Protein AF-A0A323V747-F1 (afdb_monomer_lite)

Organism: NCBI:txid429133

Sequence (240 aa):
RLPDAERDAVLGAAWLTVSASDGGDWAPSLIEANGAGVPALARRVSGMTDAVRHGRTGWLVDGTSAELGAAVSRALTVLADPVVAATMAGRARSWAARFTWTGTAAGLLTAVGLEDARLERRRHGFAERRAGNDLVVVLSVPESAIRGEWQTSRRAGDVWVSDGTVVRGLLAGADEGDVQGILDRLDVDRTDPAVSVLVARHADLLGQWSDPEDAIDLAEAVGRPVEVRSDDQGGDRHAA

pLDDT: mean 83.96, std 15.27, range [33.78, 98.06]

Foldseek 3Di:
DDDPVVVLVVLLPDQEAEDADPDDAQDVVLLSSLLSLHAYEYEPYPNVVLSHDDLQLHHYHPDDPVVSVVRVVLSVVLSVPVVSSNRNSVSSNVLSVLDDPVVVVVLVVQVVVLVVVQVVCVVVVHDDLAQPDFWKKKKKDFPVQFPDDLVVLDDRPWDWDDPNGIIIITHGRDDPVSVVVSCVSRVGDPPPPRIDIDTDDPCVVSVVPDDPDDRHDSVNSVPDDPPPPPPPDDDDDDDD

InterPro domains:
  IPR001296 Glycosyl transferase, family 1 [PF00534] (4-72)

Radius of gyration: 24.46 Å; chains: 1; bounding box: 56×63×73 Å

Secondary structure (DSSP, 8-state):
---HHHHHHHHHT-S-EEE--SS-S--HHHHHHHHTT--EEEES-TTHHHH--BTTTEEEE-S-HHHHHHHHHHHHHHHTSHHHHHHHHHHHHHHHTT--HHHHHHHHHHHHHHHHHHHHHHHTTPPP-S-S---EEEEEEEGGG--S-TTTTPPTT-EEEE-SSEEEEEEET--HHHHHHHHHHHT--TT-TT-EEEEPPHHHHTT-SS-------HHHHHT-----------------

Structure (mmCIF, N/CA/C/O backbone):
data_AF-A0A323V747-F1
#
_entry.id   AF-A0A323V747-F1
#
loop_
_atom_site.group_PDB
_atom_site.id
_atom_site.type_symbol
_atom_site.label_atom_id
_atom_site.label_alt_id
_atom_site.label_comp_id
_atom_site.label_asym_id
_atom_site.label_entity_id
_atom_site.label_seq_id
_atom_site.pdbx_PDB_ins_code
_atom_site.Cartn_x
_atom_site.Cartn_y
_atom_site.Cartn_z
_atom_site.occupancy
_atom_site.B_iso_or_equiv
_atom_site.auth_seq_id
_atom_site.auth_comp_id
_atom_site.auth_asym_id
_atom_site.auth_atom_id
_atom_site.pdbx_PDB_model_num
ATOM 1 N N . ARG A 1 1 ? 4.536 20.934 -22.319 1.00 79.94 1 ARG A N 1
ATOM 2 C CA . ARG A 1 1 ? 4.113 19.847 -21.402 1.00 79.94 1 ARG A CA 1
ATOM 3 C C . ARG A 1 1 ? 3.417 18.814 -22.275 1.00 79.94 1 ARG A C 1
ATOM 5 O O . ARG A 1 1 ? 2.634 19.248 -23.110 1.00 79.94 1 ARG A O 1
ATOM 12 N N . LEU A 1 2 ? 3.768 17.531 -22.173 1.00 90.31 2 LEU A N 1
ATOM 13 C CA . LEU A 1 2 ? 3.100 16.487 -22.959 1.00 90.31 2 LEU A CA 1
ATOM 14 C C . LEU A 1 2 ? 1.639 16.327 -22.495 1.00 90.31 2 LEU A C 1
ATOM 16 O O . LEU A 1 2 ? 1.372 16.587 -21.316 1.00 90.31 2 LEU A O 1
ATOM 20 N N . PRO A 1 3 ? 0.711 15.919 -23.377 1.00 96.38 3 PRO A N 1
ATOM 21 C CA . PRO A 1 3 ? -0.595 15.402 -22.979 1.00 96.38 3 PRO A CA 1
ATOM 22 C C . PRO A 1 3 ? -0.456 14.179 -22.064 1.00 96.38 3 PRO A C 1
ATOM 24 O O . PRO A 1 3 ? 0.512 13.428 -22.180 1.00 96.38 3 PRO A O 1
ATOM 27 N N . ASP A 1 4 ? -1.443 13.948 -21.196 1.00 92.31 4 ASP A N 1
ATOM 28 C CA . ASP A 1 4 ? -1.388 12.878 -20.190 1.00 92.31 4 ASP A CA 1
ATOM 29 C C . ASP A 1 4 ? -1.158 11.494 -20.809 1.00 92.31 4 ASP A C 1
ATOM 31 O O . ASP A 1 4 ? -0.239 10.793 -20.405 1.00 92.31 4 ASP A O 1
ATOM 35 N N . ALA A 1 5 ? -1.898 11.144 -21.864 1.00 94.25 5 ALA A N 1
ATOM 36 C CA . ALA A 1 5 ? -1.741 9.853 -22.538 1.00 94.25 5 ALA A CA 1
ATOM 37 C C . ALA A 1 5 ? -0.336 9.648 -23.135 1.00 94.25 5 ALA A C 1
AT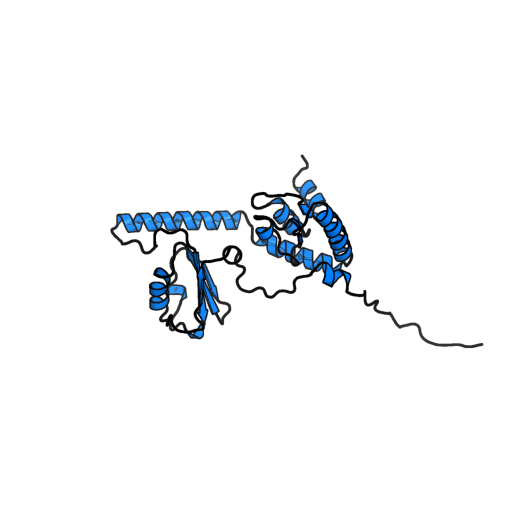OM 39 O O . ALA A 1 5 ? 0.192 8.539 -23.120 1.00 94.25 5 ALA A O 1
ATOM 40 N N . GLU A 1 6 ? 0.284 10.712 -23.651 1.00 95.00 6 GLU A N 1
ATOM 41 C CA . GLU A 1 6 ? 1.631 10.643 -24.221 1.00 95.00 6 GLU A CA 1
ATOM 42 C C . GLU A 1 6 ? 2.692 10.547 -23.120 1.00 95.00 6 GLU A C 1
ATOM 44 O O . GLU A 1 6 ? 3.615 9.741 -23.222 1.00 95.00 6 GLU A O 1
ATOM 49 N N . ARG A 1 7 ? 2.530 11.306 -22.027 1.00 93.31 7 ARG A N 1
ATOM 50 C CA . ARG A 1 7 ? 3.364 11.168 -20.826 1.00 93.31 7 ARG A CA 1
ATOM 51 C C . ARG A 1 7 ? 3.306 9.738 -20.290 1.00 93.31 7 ARG A C 1
ATOM 53 O O . ARG A 1 7 ? 4.355 9.168 -20.010 1.00 93.31 7 ARG A O 1
ATOM 60 N N . ASP A 1 8 ? 2.110 9.176 -20.154 1.00 93.00 8 ASP A N 1
ATOM 61 C CA . ASP A 1 8 ? 1.908 7.851 -19.567 1.00 93.00 8 ASP A CA 1
ATOM 62 C C . ASP A 1 8 ? 2.476 6.750 -20.474 1.00 93.00 8 ASP A C 1
ATOM 64 O O . ASP A 1 8 ? 3.092 5.807 -19.982 1.00 93.00 8 ASP A O 1
ATOM 68 N N . ALA A 1 9 ? 2.362 6.904 -21.799 1.00 94.12 9 ALA A N 1
ATOM 69 C CA . ALA A 1 9 ? 2.997 6.007 -22.762 1.00 94.12 9 ALA A CA 1
ATOM 70 C C . ALA A 1 9 ? 4.532 6.061 -22.686 1.00 94.12 9 ALA A C 1
ATOM 72 O O . ALA A 1 9 ? 5.184 5.018 -22.685 1.00 94.12 9 ALA A O 1
ATOM 73 N N . VAL A 1 10 ? 5.116 7.262 -22.585 1.00 93.81 10 VAL A N 1
ATOM 74 C CA . VAL A 1 10 ? 6.568 7.432 -22.413 1.00 93.81 10 VAL A CA 1
ATOM 75 C C . VAL A 1 10 ? 7.030 6.829 -21.089 1.00 93.81 10 VAL A C 1
ATOM 77 O O . VAL A 1 10 ? 8.033 6.118 -21.062 1.00 93.81 10 VAL A O 1
ATOM 80 N N . LEU A 1 11 ? 6.292 7.075 -20.003 1.00 93.75 11 LEU A N 1
ATOM 81 C CA . LEU A 1 11 ? 6.601 6.518 -18.692 1.00 93.75 11 LEU A CA 1
ATOM 82 C C . LEU A 1 11 ? 6.534 4.988 -18.721 1.00 93.75 11 LEU A C 1
ATOM 84 O O . LEU A 1 11 ? 7.484 4.350 -18.294 1.00 93.75 11 LEU A O 1
ATOM 88 N N . GLY A 1 12 ? 5.472 4.405 -19.283 1.00 95.00 12 GLY A N 1
ATOM 89 C CA . GLY A 1 12 ? 5.289 2.952 -19.379 1.00 95.00 12 GLY A CA 1
ATOM 90 C C . GLY A 1 12 ? 6.261 2.237 -20.322 1.00 95.00 12 GLY A C 1
ATOM 91 O O . GLY A 1 12 ? 6.407 1.022 -20.230 1.00 95.00 12 GLY A O 1
ATOM 92 N N . ALA A 1 13 ? 6.945 2.966 -21.208 1.00 95.62 13 ALA A N 1
ATOM 93 C CA . ALA A 1 13 ? 7.991 2.415 -22.069 1.00 95.62 13 ALA A CA 1
ATOM 94 C C . ALA A 1 13 ? 9.371 2.344 -21.386 1.00 95.62 13 ALA A C 1
ATOM 96 O O . ALA A 1 13 ? 10.294 1.739 -21.935 1.00 95.62 13 ALA A O 1
ATOM 97 N N . ALA A 1 14 ? 9.540 2.964 -20.214 1.00 96.75 14 ALA A N 1
ATOM 98 C CA . ALA A 1 14 ? 10.800 2.933 -19.485 1.00 96.75 14 ALA A CA 1
ATOM 99 C C . ALA A 1 14 ? 11.040 1.567 -18.821 1.00 96.75 14 ALA A C 1
ATOM 101 O O . ALA A 1 14 ? 10.120 0.922 -18.327 1.00 96.75 14 ALA A O 1
ATOM 102 N N . TRP A 1 15 ? 12.303 1.146 -18.745 1.00 96.69 15 TRP A N 1
ATOM 103 C CA . TRP A 1 15 ? 12.682 -0.061 -17.997 1.00 96.69 15 TRP A CA 1
ATOM 104 C C . TRP A 1 15 ? 12.780 0.190 -16.492 1.00 96.69 15 TRP A C 1
ATOM 106 O O . TRP A 1 15 ? 12.493 -0.694 -15.693 1.00 96.69 15 TRP A O 1
ATOM 116 N N . LEU A 1 16 ? 13.200 1.394 -16.103 1.00 97.50 16 LEU A N 1
ATOM 117 C CA . LEU A 1 16 ? 13.495 1.761 -14.724 1.00 97.50 16 LEU A CA 1
ATOM 118 C C . LEU A 1 16 ? 13.283 3.265 -14.542 1.00 97.50 16 LEU A C 1
ATOM 120 O O . LEU A 1 16 ? 13.794 4.060 -15.331 1.00 97.50 16 LEU A O 1
ATOM 124 N N . THR A 1 17 ? 12.593 3.660 -13.475 1.00 96.56 1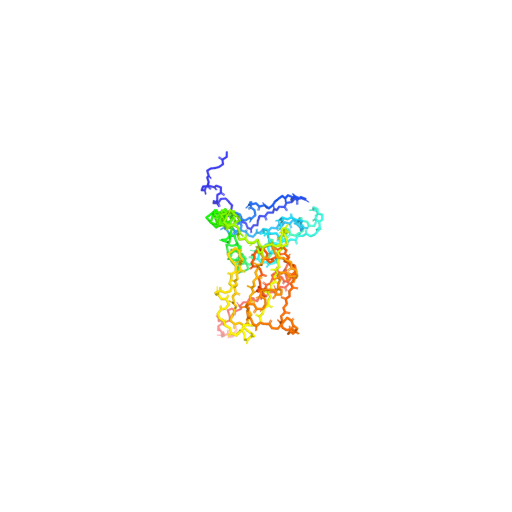7 THR A N 1
ATOM 125 C CA . THR A 1 17 ? 12.543 5.062 -13.034 1.00 96.56 17 THR A CA 1
ATOM 126 C C . THR A 1 17 ? 13.558 5.278 -11.925 1.00 96.56 17 THR A C 1
ATOM 128 O O . THR A 1 17 ? 13.602 4.504 -10.974 1.00 96.56 17 THR A O 1
ATOM 131 N N . VAL A 1 18 ? 14.371 6.331 -12.015 1.00 94.56 18 VAL A N 1
ATOM 132 C CA . VAL A 1 18 ? 15.421 6.610 -11.027 1.00 94.56 18 VAL A CA 1
ATOM 133 C C . VAL A 1 18 ? 15.162 7.947 -10.343 1.00 94.56 18 VAL A C 1
ATOM 135 O O . VAL A 1 18 ? 15.050 8.972 -11.010 1.00 94.56 18 VAL A O 1
ATOM 138 N N . SER A 1 19 ? 15.118 7.948 -9.012 1.00 91.44 19 SER A N 1
ATOM 139 C CA . SER A 1 19 ? 15.140 9.166 -8.203 1.00 91.44 19 SER A CA 1
ATOM 140 C C . SER A 1 19 ? 16.498 9.3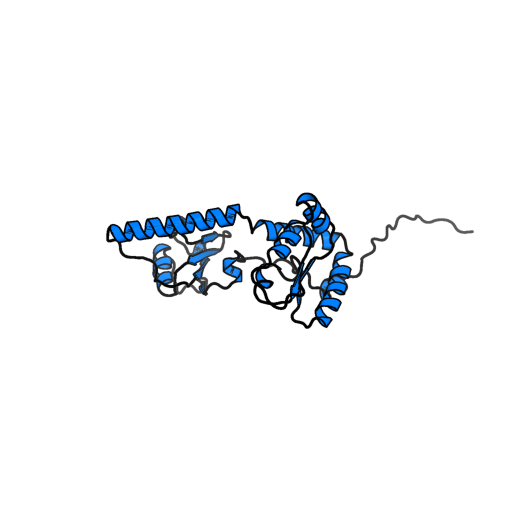18 -7.531 1.00 91.44 19 SER A C 1
ATOM 142 O O . SER A 1 19 ? 16.869 8.547 -6.645 1.00 91.44 19 SER A O 1
ATOM 144 N N . ALA A 1 20 ? 17.227 10.354 -7.941 1.00 88.69 20 ALA A N 1
ATOM 145 C CA . ALA A 1 20 ? 18.470 10.778 -7.306 1.00 88.69 20 ALA A CA 1
ATOM 146 C C . ALA A 1 20 ? 18.232 11.779 -6.163 1.00 88.69 20 ALA A C 1
ATOM 148 O O . ALA A 1 20 ? 19.167 12.456 -5.756 1.00 88.69 20 ALA A O 1
ATOM 149 N N . SER A 1 21 ? 16.986 11.935 -5.696 1.00 85.44 21 SER A N 1
ATOM 150 C CA . SER A 1 21 ? 16.670 12.939 -4.683 1.00 85.44 21 SER A CA 1
ATOM 151 C C . SER A 1 21 ? 17.284 12.584 -3.334 1.00 85.44 21 SER A C 1
ATOM 153 O O . SER A 1 21 ? 17.189 11.448 -2.859 1.00 85.44 21 SER A O 1
ATOM 155 N N . ASP A 1 22 ? 17.863 13.595 -2.693 1.00 78.88 22 ASP A N 1
ATOM 156 C CA . ASP A 1 22 ? 18.548 13.451 -1.413 1.00 78.88 22 ASP A CA 1
ATOM 157 C C . ASP A 1 22 ? 17.625 13.566 -0.196 1.00 78.88 22 ASP A C 1
ATOM 159 O O . ASP A 1 22 ? 18.007 13.236 0.925 1.00 78.88 22 ASP A O 1
ATOM 163 N N . GLY A 1 23 ? 16.395 13.990 -0.453 1.00 67.88 23 GLY A N 1
ATOM 164 C CA . GLY A 1 23 ? 15.281 14.111 0.467 1.00 67.88 23 GLY A CA 1
ATOM 165 C C . GLY A 1 23 ? 14.037 14.503 -0.325 1.00 67.88 23 GLY A C 1
ATOM 166 O O . GLY A 1 23 ? 14.124 14.853 -1.505 1.00 67.88 23 GLY A O 1
ATOM 167 N N . GLY A 1 24 ? 12.874 14.417 0.298 1.00 62.59 24 GLY A N 1
ATOM 168 C CA . GLY A 1 24 ? 11.623 14.819 -0.324 1.00 62.59 24 GLY A CA 1
ATOM 169 C C . GLY A 1 24 ? 10.445 14.117 0.317 1.00 62.59 24 GLY A C 1
ATOM 170 O O . GLY A 1 24 ? 10.566 12.992 0.802 1.00 62.59 24 GLY A O 1
ATOM 171 N N . ASP A 1 25 ? 9.313 14.804 0.304 1.00 68.25 25 ASP A N 1
ATOM 172 C CA . ASP A 1 25 ? 8.041 14.209 0.679 1.00 68.25 25 ASP A CA 1
ATOM 173 C C . ASP A 1 25 ? 7.689 13.057 -0.279 1.00 68.25 25 ASP A C 1
ATOM 175 O O . ASP A 1 25 ? 8.255 12.933 -1.370 1.00 68.25 25 ASP A O 1
ATOM 179 N N . TRP A 1 26 ? 6.767 12.202 0.172 1.00 75.19 26 TRP A N 1
ATOM 180 C CA . TRP A 1 26 ? 6.165 11.067 -0.537 1.00 75.19 26 TRP A CA 1
ATOM 181 C C . TRP A 1 26 ? 6.168 11.260 -2.062 1.00 75.19 26 TRP A C 1
ATOM 183 O O . TRP A 1 26 ? 5.376 12.043 -2.569 1.00 75.19 26 TRP A O 1
ATOM 193 N N . ALA A 1 27 ? 7.091 10.608 -2.784 1.00 84.75 27 ALA A N 1
ATOM 194 C CA . ALA A 1 27 ? 7.339 10.869 -4.205 1.00 84.75 27 ALA A CA 1
ATOM 195 C C . ALA A 1 27 ? 6.240 10.258 -5.093 1.00 84.75 27 ALA A C 1
ATOM 197 O O . ALA A 1 27 ? 6.324 9.069 -5.427 1.00 84.75 27 ALA A O 1
ATOM 198 N N . PRO A 1 28 ? 5.236 11.040 -5.541 1.00 89.25 28 PRO A N 1
ATOM 199 C CA . PRO A 1 28 ? 4.099 10.478 -6.261 1.00 89.25 28 PRO A CA 1
ATOM 200 C C . PRO A 1 28 ? 4.518 9.961 -7.638 1.00 89.25 28 PRO A C 1
ATOM 202 O O . PRO A 1 28 ? 3.983 8.963 -8.102 1.00 89.25 28 PRO A O 1
ATOM 205 N N . SER A 1 29 ? 5.552 10.552 -8.244 1.00 90.88 29 SER A N 1
ATOM 206 C CA . SER A 1 29 ? 6.108 10.108 -9.524 1.00 90.88 29 SER A CA 1
ATOM 207 C C . SER A 1 29 ? 6.646 8.673 -9.486 1.00 90.88 29 SER A C 1
ATOM 209 O O . SER A 1 29 ? 6.585 7.973 -10.492 1.00 90.88 29 SER A O 1
ATOM 211 N N . LEU A 1 30 ? 7.138 8.197 -8.334 1.00 93.38 30 LEU A N 1
ATOM 212 C CA . LEU A 1 30 ? 7.563 6.801 -8.178 1.00 93.38 30 LEU A CA 1
ATOM 213 C C . LEU A 1 30 ? 6.363 5.851 -8.088 1.00 93.38 30 LEU A C 1
ATOM 215 O O . LEU A 1 30 ? 6.425 4.729 -8.588 1.00 93.38 30 LEU A O 1
ATOM 219 N N . ILE A 1 31 ? 5.260 6.299 -7.482 1.00 93.88 31 ILE A N 1
ATOM 220 C CA . ILE A 1 31 ? 3.997 5.553 -7.465 1.00 93.88 31 ILE A CA 1
ATOM 221 C C . ILE A 1 31 ? 3.359 5.530 -8.860 1.00 93.88 31 ILE A C 1
ATOM 223 O O . ILE A 1 31 ? 2.887 4.480 -9.284 1.00 93.88 31 ILE A O 1
ATOM 227 N N . GLU A 1 32 ? 3.400 6.638 -9.601 1.00 95.00 32 GLU A N 1
ATOM 228 C CA . GLU A 1 32 ? 2.945 6.718 -10.996 1.00 95.00 32 GLU A CA 1
ATOM 229 C C . GLU A 1 32 ? 3.747 5.772 -11.901 1.00 95.00 32 GLU A C 1
ATOM 231 O O . GLU A 1 32 ? 3.157 4.992 -12.649 1.00 95.00 32 GLU A O 1
ATOM 236 N N . ALA A 1 33 ? 5.081 5.766 -11.775 1.00 95.94 33 ALA A N 1
ATOM 237 C CA . ALA A 1 33 ? 5.951 4.827 -12.484 1.00 95.94 33 ALA A CA 1
ATOM 238 C C . ALA A 1 33 ? 5.586 3.371 -12.163 1.00 95.94 33 ALA A C 1
ATOM 240 O O . ALA A 1 33 ? 5.364 2.569 -13.072 1.00 95.94 33 ALA A O 1
ATOM 241 N N . ASN A 1 34 ? 5.420 3.051 -10.876 1.00 96.38 34 ASN A N 1
ATOM 242 C CA . ASN A 1 34 ? 4.978 1.728 -10.449 1.00 96.38 34 ASN A CA 1
ATOM 243 C C . ASN A 1 34 ? 3.599 1.362 -11.035 1.00 96.38 34 ASN A C 1
ATOM 245 O O . ASN A 1 34 ? 3.392 0.222 -11.452 1.00 96.38 34 ASN A O 1
ATOM 249 N N . GLY A 1 35 ? 2.673 2.323 -11.118 1.00 96.31 35 GLY A N 1
ATOM 250 C CA . GLY A 1 35 ? 1.355 2.164 -11.740 1.00 96.31 35 GLY A CA 1
ATOM 251 C C . GLY A 1 35 ? 1.427 1.866 -13.240 1.00 96.31 35 GLY A C 1
ATOM 252 O O . GLY A 1 35 ? 0.640 1.064 -13.743 1.00 96.31 35 GLY A O 1
ATOM 253 N N . ALA A 1 36 ? 2.426 2.415 -13.933 1.00 96.94 36 ALA A N 1
ATOM 254 C CA . ALA A 1 36 ? 2.755 2.066 -15.315 1.00 96.94 36 ALA A CA 1
ATOM 255 C C . ALA A 1 36 ? 3.497 0.716 -15.444 1.00 96.94 36 ALA A C 1
ATOM 257 O O . ALA A 1 36 ? 3.764 0.254 -16.550 1.00 96.94 36 ALA A O 1
ATOM 258 N N . GLY A 1 37 ? 3.801 0.043 -14.327 1.00 97.25 37 GLY A N 1
ATOM 259 C CA . GLY A 1 37 ? 4.567 -1.203 -14.296 1.00 97.25 37 GLY A CA 1
ATOM 260 C C . GLY A 1 37 ? 6.075 -1.011 -14.401 1.00 97.25 37 GLY A C 1
ATOM 261 O O . GLY A 1 37 ? 6.774 -1.983 -14.668 1.00 97.25 37 GLY A O 1
ATOM 262 N N . VAL A 1 38 ? 6.573 0.205 -14.185 1.00 98.06 38 VAL A N 1
ATOM 263 C CA . VAL A 1 38 ? 8.000 0.524 -14.222 1.00 98.06 38 VAL A CA 1
ATOM 264 C C . VAL A 1 38 ? 8.559 0.517 -12.801 1.00 98.06 38 VAL A C 1
ATOM 266 O O . VAL A 1 38 ? 8.171 1.372 -12.001 1.00 98.06 38 VAL A O 1
ATOM 269 N N . PRO A 1 39 ? 9.476 -0.409 -12.464 1.00 97.25 39 PRO A N 1
ATOM 270 C CA . PRO A 1 39 ? 10.123 -0.426 -11.159 1.00 97.25 39 PRO A CA 1
ATOM 271 C C . PRO A 1 39 ? 10.896 0.869 -10.882 1.00 97.25 39 PRO A C 1
ATOM 273 O O . PRO A 1 39 ? 11.379 1.542 -11.799 1.00 97.25 39 PRO A O 1
ATOM 276 N N . ALA A 1 40 ? 11.055 1.200 -9.601 1.00 95.81 40 ALA A N 1
ATOM 277 C CA . ALA A 1 40 ? 11.734 2.418 -9.161 1.00 95.81 40 ALA A CA 1
ATOM 278 C C . ALA A 1 40 ? 13.083 2.134 -8.479 1.00 95.81 40 ALA A C 1
ATOM 280 O O . ALA A 1 40 ? 13.192 1.246 -7.644 1.00 95.81 40 ALA A O 1
ATOM 281 N N . LEU A 1 41 ? 14.111 2.927 -8.757 1.00 94.94 41 LEU A N 1
ATOM 282 C CA . LEU A 1 41 ? 15.364 2.937 -8.010 1.00 94.94 41 LEU A CA 1
ATOM 283 C C . LEU A 1 41 ? 15.536 4.301 -7.349 1.00 94.94 41 LEU A C 1
ATOM 285 O O . LEU A 1 41 ? 15.562 5.325 -8.024 1.00 94.94 41 LEU A O 1
ATOM 289 N N . ALA A 1 42 ? 15.637 4.330 -6.026 1.00 92.62 42 ALA A N 1
ATOM 290 C CA . ALA A 1 42 ? 15.735 5.574 -5.271 1.00 92.62 42 ALA A CA 1
ATOM 291 C C . ALA A 1 42 ? 16.768 5.468 -4.150 1.00 92.62 42 ALA A C 1
ATOM 293 O O . ALA A 1 42 ? 17.152 4.373 -3.735 1.00 92.62 42 ALA A O 1
ATOM 294 N N . ARG A 1 43 ? 17.210 6.609 -3.622 1.00 89.94 43 ARG A N 1
ATOM 295 C CA . ARG A 1 43 ? 17.989 6.604 -2.380 1.00 89.94 43 ARG A CA 1
ATOM 296 C C . ARG A 1 43 ? 17.123 6.171 -1.198 1.00 89.94 43 ARG A C 1
ATOM 298 O O . ARG A 1 43 ? 15.925 6.458 -1.160 1.00 89.94 43 ARG A O 1
ATOM 305 N N . ARG A 1 44 ? 17.727 5.508 -0.211 1.00 89.38 44 ARG A N 1
ATOM 306 C CA . ARG A 1 44 ? 17.063 5.086 1.027 1.00 89.38 44 ARG A CA 1
ATOM 307 C C . ARG A 1 44 ? 16.938 6.264 1.994 1.00 89.38 44 ARG A C 1
ATOM 309 O O . ARG A 1 44 ? 17.634 6.356 2.998 1.00 89.38 44 ARG A O 1
ATOM 316 N N . VAL A 1 45 ? 16.031 7.175 1.670 1.00 85.81 45 VAL A N 1
ATOM 317 C CA . VAL A 1 45 ? 15.675 8.327 2.505 1.00 85.81 45 VAL A CA 1
ATOM 318 C C . VAL A 1 45 ? 14.181 8.305 2.823 1.00 85.81 45 VAL A C 1
ATOM 320 O O . VAL A 1 45 ? 13.409 7.608 2.156 1.00 85.81 45 VAL A O 1
ATOM 323 N N . SER A 1 46 ? 13.782 9.053 3.857 1.00 78.62 46 SER A N 1
ATOM 324 C CA . SER A 1 46 ? 12.375 9.197 4.261 1.00 78.62 46 SER A CA 1
ATOM 325 C C . SER A 1 46 ? 11.484 9.561 3.063 1.00 78.62 46 SER A C 1
ATOM 327 O O . SER A 1 46 ? 11.929 10.268 2.159 1.00 78.62 46 SER A O 1
ATOM 329 N N . GLY A 1 47 ? 10.257 9.034 3.018 1.00 79.69 47 GLY A N 1
ATOM 330 C CA . GLY A 1 47 ? 9.320 9.193 1.899 1.00 79.69 47 GLY A CA 1
ATOM 331 C C . GLY A 1 47 ? 9.577 8.243 0.718 1.00 79.69 47 GLY A C 1
ATOM 332 O O . GLY A 1 47 ?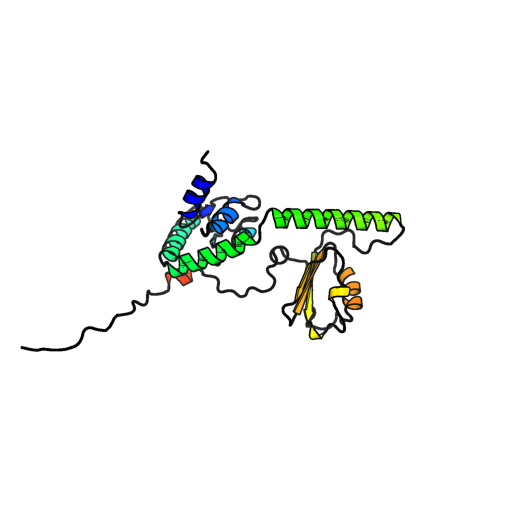 8.630 7.701 0.147 1.00 79.69 47 GLY A O 1
ATOM 333 N N . MET A 1 48 ? 10.840 7.949 0.377 1.00 86.94 48 MET A N 1
ATOM 334 C CA . MET A 1 48 ? 11.166 6.963 -0.674 1.00 86.94 48 MET A CA 1
ATOM 335 C C . MET A 1 48 ? 10.949 5.528 -0.193 1.00 86.94 48 MET A C 1
ATOM 337 O O . MET A 1 48 ? 10.511 4.678 -0.966 1.00 86.94 48 MET A O 1
ATOM 341 N N . THR A 1 49 ? 11.199 5.267 1.093 1.00 85.94 49 THR A N 1
ATOM 342 C CA . THR A 1 49 ? 10.898 3.989 1.771 1.00 85.94 49 THR A CA 1
ATOM 343 C C . THR A 1 49 ? 9.411 3.637 1.774 1.00 85.94 49 THR A C 1
ATOM 345 O O . THR A 1 49 ? 9.026 2.481 1.989 1.00 85.94 49 THR A O 1
ATOM 348 N N . ASP A 1 50 ? 8.577 4.641 1.530 1.00 84.69 50 ASP A N 1
ATOM 349 C CA . ASP A 1 50 ? 7.128 4.538 1.578 1.00 84.69 50 ASP A CA 1
ATOM 350 C C . ASP A 1 50 ? 6.608 4.272 0.164 1.00 84.69 50 ASP A C 1
ATOM 352 O O . ASP A 1 50 ? 5.704 3.458 -0.023 1.00 84.69 50 ASP A O 1
ATOM 356 N N . ALA A 1 51 ? 7.247 4.879 -0.842 1.00 88.56 51 ALA A N 1
ATOM 357 C CA . ALA A 1 51 ? 6.930 4.691 -2.251 1.00 88.56 51 ALA A CA 1
ATOM 358 C C . ALA A 1 51 ? 7.528 3.407 -2.857 1.00 88.56 51 ALA A C 1
ATOM 360 O O . ALA A 1 51 ? 6.876 2.768 -3.685 1.00 88.56 51 ALA A O 1
ATOM 361 N N . VAL A 1 52 ? 8.738 3.007 -2.449 1.00 91.25 52 VAL A N 1
ATOM 362 C CA . VAL A 1 52 ? 9.483 1.880 -3.035 1.00 91.25 52 VAL A CA 1
ATOM 363 C C . VAL A 1 52 ? 9.683 0.763 -2.016 1.00 91.25 52 VAL A C 1
ATOM 365 O O . VAL A 1 52 ? 10.268 0.951 -0.950 1.00 91.25 52 VAL A O 1
ATOM 368 N N . ARG A 1 53 ? 9.257 -0.446 -2.382 1.00 90.25 53 ARG A N 1
ATOM 369 C CA . ARG A 1 53 ? 9.527 -1.675 -1.634 1.00 90.25 53 ARG A CA 1
ATOM 370 C C . ARG A 1 53 ? 10.790 -2.318 -2.192 1.00 90.25 53 ARG A C 1
ATOM 372 O O . ARG A 1 53 ? 10.759 -2.881 -3.287 1.00 90.25 53 ARG A O 1
ATOM 379 N N . HIS A 1 54 ? 11.887 -2.213 -1.441 1.00 92.38 54 HIS A N 1
ATOM 380 C CA . HIS A 1 54 ? 13.187 -2.767 -1.824 1.00 92.38 54 HIS A CA 1
ATOM 381 C C . HIS A 1 54 ? 13.072 -4.248 -2.223 1.00 92.38 54 HIS A C 1
ATOM 383 O O . HIS A 1 54 ? 12.481 -5.043 -1.496 1.00 92.38 54 HIS A O 1
ATOM 389 N N . GLY A 1 55 ? 13.592 -4.589 -3.400 1.00 92.06 55 GLY A N 1
ATOM 390 C CA . GLY A 1 55 ? 13.539 -5.914 -4.014 1.00 92.06 55 GLY A CA 1
ATOM 391 C C . GLY A 1 55 ? 12.158 -6.371 -4.498 1.00 92.06 55 GLY A C 1
ATOM 392 O O . GLY A 1 55 ? 12.042 -7.440 -5.090 1.00 92.06 55 GLY A O 1
ATOM 393 N N . ARG A 1 56 ? 11.086 -5.597 -4.286 1.00 92.06 56 ARG A N 1
ATOM 394 C CA . ARG A 1 56 ? 9.718 -5.989 -4.682 1.00 92.06 56 ARG A CA 1
ATOM 395 C C . ARG A 1 56 ? 9.167 -5.115 -5.796 1.00 92.06 56 ARG A C 1
ATOM 397 O O . ARG A 1 56 ? 8.765 -5.632 -6.831 1.00 92.06 56 ARG A O 1
ATOM 404 N N . THR A 1 57 ? 9.175 -3.802 -5.596 1.00 94.31 57 THR A N 1
ATOM 405 C CA . THR A 1 57 ? 8.697 -2.817 -6.584 1.00 94.31 57 THR A CA 1
ATOM 406 C C . THR A 1 57 ? 9.850 -2.013 -7.177 1.00 94.31 57 THR A C 1
ATOM 408 O O . THR A 1 57 ? 9.636 -1.079 -7.940 1.00 94.31 57 THR A O 1
ATOM 411 N N . GLY A 1 58 ? 11.079 -2.314 -6.763 1.00 95.19 58 GLY A N 1
ATOM 412 C CA . GLY A 1 58 ? 12.242 -1.513 -7.084 1.00 95.19 58 GLY A CA 1
ATOM 413 C C . GLY A 1 58 ? 13.361 -1.682 -6.067 1.00 95.19 58 GLY A C 1
ATOM 414 O O . GLY A 1 58 ? 13.335 -2.605 -5.257 1.00 95.19 58 GLY A O 1
ATOM 415 N N . TRP A 1 59 ? 14.326 -0.769 -6.071 1.00 94.75 59 TRP A N 1
ATOM 416 C CA . TRP A 1 59 ? 15.486 -0.812 -5.187 1.00 94.75 59 TRP A CA 1
ATOM 417 C C . TRP A 1 59 ? 15.696 0.507 -4.456 1.00 94.75 59 TRP A C 1
ATOM 419 O O . TRP A 1 59 ? 15.395 1.595 -4.939 1.00 94.75 59 TRP A O 1
ATOM 429 N N . LEU A 1 60 ? 16.248 0.370 -3.259 1.00 92.19 60 LEU A N 1
ATOM 430 C CA . LEU A 1 60 ? 16.620 1.459 -2.368 1.00 92.19 60 LEU A CA 1
ATOM 431 C C . LEU A 1 60 ? 18.114 1.346 -2.110 1.00 92.19 60 LEU A C 1
ATOM 433 O O . LEU A 1 60 ? 18.575 0.253 -1.776 1.00 92.19 60 LEU A O 1
ATOM 437 N N . VAL A 1 61 ? 18.846 2.443 -2.277 1.00 91.19 61 VAL A N 1
ATOM 438 C CA . VAL A 1 61 ? 20.302 2.483 -2.097 1.00 91.19 61 VAL A CA 1
ATOM 439 C C . VAL A 1 61 ? 20.691 3.464 -1.002 1.00 91.19 61 VAL A C 1
ATOM 441 O O . VAL A 1 61 ? 20.223 4.597 -0.980 1.00 91.19 61 VAL A O 1
ATOM 444 N N . ASP A 1 62 ? 21.562 3.032 -0.099 1.00 86.25 62 ASP A N 1
ATOM 445 C CA . ASP A 1 62 ? 22.032 3.832 1.040 1.00 86.25 62 ASP A CA 1
ATOM 446 C C . ASP A 1 62 ? 23.163 4.814 0.671 1.00 86.25 62 ASP A C 1
ATOM 448 O O . ASP A 1 62 ? 23.580 5.632 1.486 1.00 86.25 62 ASP A O 1
ATOM 452 N N . GLY A 1 63 ? 23.669 4.717 -0.560 1.00 72.44 63 GLY A N 1
ATOM 453 C CA . GLY A 1 63 ? 24.927 5.320 -0.983 1.00 72.44 63 GLY A CA 1
ATOM 454 C C . GLY A 1 63 ? 24.865 6.718 -1.613 1.00 72.44 63 GLY A C 1
ATOM 455 O O . GLY A 1 63 ? 23.812 7.298 -1.881 1.00 72.44 63 GLY A O 1
ATOM 456 N N . THR A 1 64 ? 26.060 7.227 -1.896 1.00 73.44 64 THR A N 1
ATOM 457 C CA . THR A 1 64 ? 26.399 8.422 -2.678 1.00 73.44 64 THR A CA 1
ATOM 458 C C . THR A 1 64 ? 25.911 8.347 -4.132 1.00 73.44 64 THR A C 1
ATOM 460 O O . THR A 1 64 ? 25.538 7.290 -4.645 1.00 73.44 64 THR A O 1
ATOM 463 N N . SER A 1 65 ? 25.988 9.461 -4.867 1.00 70.69 65 SER A N 1
ATOM 464 C CA . SER A 1 65 ? 25.623 9.509 -6.294 1.00 70.69 65 SER A CA 1
ATOM 465 C C . SER A 1 65 ? 26.402 8.514 -7.171 1.00 70.69 65 SER A C 1
ATOM 467 O O . SER A 1 65 ? 25.872 8.039 -8.174 1.00 70.69 65 SER A O 1
ATOM 469 N N . ALA A 1 66 ? 27.640 8.158 -6.803 1.00 74.62 66 ALA A N 1
ATOM 470 C CA . ALA A 1 66 ? 28.424 7.150 -7.522 1.00 74.62 66 ALA A CA 1
ATOM 471 C C . ALA A 1 66 ? 27.843 5.734 -7.341 1.00 74.62 66 ALA A C 1
ATOM 473 O O . ALA A 1 66 ? 27.769 4.953 -8.292 1.00 74.62 66 ALA A O 1
ATOM 474 N N . GLU A 1 67 ? 27.363 5.419 -6.138 1.00 82.56 67 GLU A N 1
ATOM 475 C CA . GLU A 1 67 ? 26.715 4.140 -5.835 1.00 82.56 67 GLU A CA 1
ATOM 476 C C . GLU A 1 67 ? 25.346 4.023 -6.515 1.00 82.56 67 GLU A C 1
ATOM 478 O O . GLU A 1 67 ? 24.976 2.928 -6.946 1.00 82.56 67 GLU A O 1
ATOM 483 N N . LEU A 1 68 ? 24.644 5.149 -6.707 1.00 87.06 68 LEU A N 1
ATOM 484 C CA . LEU A 1 68 ? 23.408 5.210 -7.491 1.00 87.06 68 LEU A CA 1
ATOM 485 C C . LEU A 1 68 ? 23.638 4.764 -8.944 1.00 87.06 68 LEU A C 1
ATOM 487 O O . LEU A 1 68 ? 22.908 3.909 -9.438 1.00 87.06 68 LEU A O 1
ATOM 491 N N . GLY A 1 69 ? 24.675 5.275 -9.618 1.00 90.38 69 GLY A N 1
ATOM 492 C CA . GLY A 1 69 ? 24.985 4.897 -11.005 1.00 90.38 69 GLY A CA 1
ATOM 493 C C . GLY A 1 69 ? 25.319 3.407 -11.167 1.00 90.38 69 GLY A C 1
ATOM 494 O O . GLY A 1 69 ? 24.824 2.738 -12.080 1.00 90.38 69 GLY A O 1
ATOM 495 N N . ALA A 1 70 ? 26.099 2.852 -10.234 1.00 91.06 70 ALA A N 1
ATOM 496 C CA . ALA A 1 70 ? 26.386 1.419 -10.207 1.00 91.06 70 ALA A CA 1
ATOM 497 C C . ALA A 1 70 ? 25.118 0.584 -9.949 1.00 91.06 70 ALA A C 1
ATOM 499 O O . ALA A 1 70 ? 24.940 -0.480 -10.544 1.00 91.06 70 ALA A O 1
ATOM 500 N N . ALA A 1 71 ? 24.218 1.069 -9.091 1.00 93.12 71 ALA A N 1
ATOM 501 C CA . ALA A 1 71 ? 22.953 0.404 -8.813 1.00 93.12 71 ALA A CA 1
ATOM 502 C C . ALA A 1 71 ? 21.994 0.432 -10.010 1.00 93.12 71 ALA A C 1
ATOM 504 O O . ALA A 1 71 ? 21.364 -0.586 -10.276 1.00 93.12 71 ALA A O 1
ATOM 505 N N . VAL A 1 72 ? 21.941 1.531 -10.771 1.00 95.25 72 VAL A N 1
ATOM 506 C CA . VAL A 1 72 ? 21.190 1.599 -12.037 1.00 95.25 72 VAL A CA 1
ATOM 507 C C . VAL A 1 72 ? 21.682 0.532 -13.008 1.00 95.25 72 VAL A C 1
ATOM 509 O O . VAL A 1 72 ? 20.874 -0.206 -13.560 1.00 95.25 72 VAL A O 1
ATOM 512 N N . SER A 1 73 ? 23.001 0.395 -13.165 1.00 94.44 73 SER A N 1
ATOM 513 C CA . SER A 1 73 ? 23.576 -0.622 -14.053 1.00 94.44 73 SER A CA 1
ATOM 514 C C . SER A 1 73 ? 23.176 -2.037 -13.625 1.00 94.44 73 SER A C 1
ATOM 516 O O . SER A 1 73 ? 22.710 -2.815 -14.450 1.00 94.44 73 SER A O 1
ATOM 518 N N . ARG A 1 74 ? 23.275 -2.359 -12.325 1.00 94.69 74 ARG A N 1
ATOM 519 C CA . ARG A 1 74 ? 22.838 -3.664 -11.798 1.00 94.69 74 ARG A CA 1
ATOM 520 C C . ARG A 1 74 ? 21.341 -3.896 -11.993 1.00 94.69 74 ARG A C 1
ATOM 522 O O . ARG A 1 74 ? 20.958 -4.972 -12.430 1.00 94.69 74 ARG A O 1
ATOM 529 N N . ALA A 1 75 ? 20.512 -2.898 -11.701 1.00 96.06 75 ALA A N 1
ATOM 530 C CA . ALA A 1 75 ? 19.065 -2.984 -11.868 1.00 96.06 75 ALA A CA 1
ATOM 531 C C . ALA A 1 75 ? 18.679 -3.254 -13.328 1.00 96.06 75 ALA A C 1
ATOM 533 O O . ALA A 1 75 ? 17.865 -4.132 -13.588 1.00 96.06 75 ALA A O 1
ATOM 534 N N . LEU A 1 76 ? 19.302 -2.562 -14.286 1.00 96.56 76 LEU A N 1
ATOM 535 C CA . LEU A 1 76 ? 19.067 -2.803 -15.711 1.00 96.56 76 LEU A CA 1
ATOM 536 C C . LEU A 1 76 ? 19.524 -4.200 -16.149 1.00 96.56 76 LEU A C 1
ATOM 538 O O . LEU A 1 76 ? 18.820 -4.837 -16.925 1.00 96.56 76 LEU A O 1
ATOM 542 N N . THR A 1 77 ? 20.645 -4.709 -15.626 1.00 95.88 77 THR A N 1
ATOM 543 C CA . THR A 1 77 ? 21.070 -6.099 -15.870 1.00 95.88 77 THR A CA 1
ATOM 544 C C . THR A 1 77 ? 20.037 -7.101 -15.357 1.00 95.88 77 THR A C 1
ATOM 546 O O . THR A 1 77 ? 19.712 -8.051 -16.058 1.00 95.88 77 THR A O 1
ATOM 549 N N . VAL A 1 78 ? 19.488 -6.880 -14.161 1.00 94.38 78 VAL A N 1
ATOM 550 C CA . VAL A 1 78 ? 18.437 -7.736 -13.585 1.00 94.38 78 VAL A CA 1
ATOM 551 C C . VAL A 1 78 ? 17.157 -7.688 -14.422 1.00 94.38 78 VAL A C 1
ATOM 553 O O . VAL A 1 78 ? 16.551 -8.719 -14.698 1.00 94.38 78 VAL A O 1
ATOM 556 N N . LEU A 1 79 ? 16.764 -6.496 -14.871 1.00 95.81 79 LEU A N 1
ATOM 557 C CA . LEU A 1 79 ? 15.572 -6.286 -15.696 1.00 95.81 79 LEU A CA 1
ATOM 558 C C . LEU A 1 79 ? 15.745 -6.741 -17.154 1.00 95.81 79 LEU A C 1
ATOM 560 O O . LEU A 1 79 ? 14.773 -6.724 -17.906 1.00 95.81 79 LEU A O 1
ATOM 564 N N . ALA A 1 80 ? 16.948 -7.157 -17.562 1.00 96.00 80 ALA A N 1
ATOM 565 C CA . ALA A 1 80 ? 17.167 -7.766 -18.870 1.00 96.00 80 ALA A CA 1
ATOM 566 C C . ALA A 1 80 ? 16.533 -9.165 -18.973 1.00 96.00 80 ALA A C 1
ATOM 568 O O . ALA A 1 80 ? 16.227 -9.605 -20.082 1.00 96.00 80 ALA A O 1
ATOM 569 N N . ASP A 1 81 ? 16.305 -9.851 -17.844 1.00 95.00 81 ASP A N 1
ATOM 570 C CA . ASP A 1 81 ? 15.480 -11.058 -17.807 1.00 95.00 81 ASP A CA 1
ATOM 571 C C . ASP A 1 81 ? 13.988 -10.663 -17.881 1.00 95.00 81 ASP A C 1
ATOM 573 O O . ASP A 1 81 ? 13.459 -10.046 -16.946 1.00 95.00 81 ASP A O 1
ATOM 577 N N . PRO A 1 82 ? 13.270 -11.026 -18.963 1.00 94.31 82 PRO A N 1
ATOM 578 C CA . PRO A 1 82 ? 11.873 -10.644 -19.144 1.00 94.31 82 PRO A CA 1
ATOM 579 C C . PRO A 1 82 ? 10.936 -11.237 -18.080 1.00 94.31 82 PRO A C 1
ATOM 581 O O . PRO A 1 82 ? 9.903 -10.633 -17.784 1.00 94.31 82 PRO A O 1
ATOM 584 N N . VAL A 1 83 ? 11.276 -12.384 -17.478 1.00 94.06 83 VAL A N 1
ATOM 585 C CA . VAL A 1 83 ? 10.485 -12.996 -16.397 1.00 94.06 83 VAL A CA 1
ATOM 586 C C . VAL A 1 83 ? 10.609 -12.163 -15.126 1.00 94.06 83 VAL A C 1
ATOM 588 O O . VAL A 1 83 ? 9.602 -11.873 -14.468 1.00 94.06 83 VAL A O 1
ATOM 591 N N . VAL A 1 84 ? 11.826 -11.719 -14.803 1.00 93.31 84 VAL A N 1
ATOM 592 C CA . VAL A 1 84 ? 12.076 -10.839 -13.655 1.00 93.31 84 VAL A CA 1
ATOM 593 C C . VAL A 1 84 ? 11.408 -9.483 -13.867 1.00 93.31 84 VAL A C 1
ATOM 595 O O . VAL A 1 84 ? 10.680 -9.019 -12.985 1.00 93.31 84 VAL A O 1
ATOM 598 N N . ALA A 1 85 ? 11.570 -8.883 -15.049 1.00 95.19 85 ALA A N 1
ATOM 599 C CA . ALA A 1 85 ? 10.941 -7.611 -15.389 1.00 95.19 85 ALA A CA 1
ATOM 600 C C . ALA A 1 85 ? 9.409 -7.679 -15.280 1.00 95.19 85 ALA A C 1
ATOM 602 O O . ALA A 1 85 ? 8.799 -6.824 -14.637 1.00 95.19 85 ALA A O 1
ATOM 603 N N . ALA A 1 86 ? 8.779 -8.726 -15.826 1.00 95.38 86 ALA A N 1
ATOM 604 C CA . ALA A 1 86 ? 7.332 -8.918 -15.732 1.00 95.38 86 ALA A CA 1
ATOM 605 C C . ALA A 1 86 ? 6.856 -9.104 -14.281 1.00 95.38 86 ALA A C 1
ATOM 607 O O . ALA A 1 86 ? 5.830 -8.539 -13.887 1.00 95.38 86 ALA A O 1
ATOM 608 N N . THR A 1 87 ? 7.618 -9.849 -13.474 1.00 94.75 87 THR A N 1
ATOM 609 C CA . THR A 1 87 ? 7.324 -10.074 -12.051 1.00 94.75 87 THR A CA 1
ATOM 610 C C . THR A 1 87 ? 7.376 -8.766 -11.265 1.00 94.75 87 THR A C 1
ATOM 612 O O . THR A 1 87 ? 6.426 -8.429 -10.552 1.00 94.75 87 THR A O 1
ATOM 615 N N . MET A 1 88 ? 8.448 -7.985 -11.428 1.00 95.38 88 MET A N 1
ATOM 616 C CA . MET A 1 88 ? 8.577 -6.685 -10.767 1.00 95.38 88 MET A CA 1
ATOM 617 C C . MET A 1 88 ? 7.520 -5.692 -11.245 1.00 95.38 88 MET A C 1
ATOM 619 O O . MET A 1 88 ? 6.948 -4.987 -10.419 1.00 95.38 88 MET A O 1
ATOM 623 N N . ALA A 1 89 ? 7.190 -5.679 -12.539 1.00 96.88 89 ALA A N 1
ATOM 624 C CA . ALA A 1 89 ? 6.129 -4.836 -13.082 1.00 96.88 89 ALA A CA 1
ATOM 625 C C . ALA A 1 89 ? 4.757 -5.170 -12.470 1.00 96.88 89 ALA A C 1
ATOM 627 O O . ALA A 1 89 ? 3.981 -4.272 -12.142 1.00 96.88 89 ALA A O 1
ATOM 628 N N . GLY A 1 90 ? 4.453 -6.459 -12.279 1.00 96.56 90 GLY A N 1
ATOM 629 C CA . GLY A 1 90 ? 3.242 -6.908 -11.588 1.00 96.56 90 GLY A CA 1
ATOM 630 C C . GLY A 1 90 ? 3.191 -6.429 -10.138 1.00 96.56 90 GLY A C 1
ATOM 631 O O . GLY A 1 90 ? 2.207 -5.814 -9.729 1.00 96.56 90 GLY A O 1
ATOM 632 N N . ARG A 1 91 ? 4.277 -6.639 -9.385 1.00 95.44 91 ARG A N 1
ATOM 633 C CA . ARG A 1 91 ? 4.411 -6.177 -7.992 1.00 95.44 91 ARG A CA 1
ATOM 634 C C . ARG A 1 91 ? 4.296 -4.656 -7.875 1.00 95.44 91 ARG A C 1
ATOM 636 O O . ARG A 1 91 ? 3.595 -4.166 -6.994 1.00 95.44 91 ARG A O 1
ATOM 643 N N . ALA A 1 92 ? 4.937 -3.918 -8.780 1.00 95.81 92 ALA A N 1
ATOM 644 C CA . ALA A 1 92 ? 4.878 -2.464 -8.851 1.00 95.81 92 ALA A CA 1
ATOM 645 C C . ALA A 1 92 ? 3.438 -1.969 -9.057 1.00 95.81 92 ALA A C 1
ATOM 647 O O . ALA A 1 92 ? 2.960 -1.151 -8.269 1.00 95.81 92 ALA A O 1
ATOM 648 N N . ARG A 1 93 ? 2.703 -2.536 -10.024 1.00 97.00 93 ARG A N 1
ATOM 649 C CA . ARG A 1 93 ? 1.290 -2.189 -10.255 1.00 97.00 93 ARG A CA 1
ATOM 650 C C . ARG A 1 93 ? 0.413 -2.497 -9.048 1.00 97.00 93 ARG A C 1
ATOM 652 O O . ARG A 1 93 ? -0.370 -1.643 -8.640 1.00 97.00 93 ARG A O 1
ATOM 659 N N . SER A 1 94 ? 0.566 -3.680 -8.452 1.00 94.69 94 SER A N 1
ATOM 660 C CA . SER A 1 94 ? -0.187 -4.072 -7.254 1.00 94.69 94 SER A CA 1
ATOM 661 C C . SER A 1 94 ? 0.071 -3.129 -6.080 1.00 94.69 94 SER A C 1
ATOM 663 O O . SER A 1 94 ? -0.854 -2.779 -5.350 1.00 94.69 94 SER A O 1
ATOM 665 N N . TRP A 1 95 ? 1.316 -2.680 -5.914 1.00 93.31 95 TRP A N 1
ATOM 666 C CA . TRP A 1 95 ? 1.673 -1.709 -4.889 1.00 93.31 95 TRP A CA 1
ATOM 667 C C . TRP A 1 95 ? 1.058 -0.333 -5.161 1.00 93.31 95 TRP A C 1
ATOM 669 O O . TRP A 1 95 ? 0.402 0.225 -4.283 1.00 93.31 95 TRP A O 1
ATOM 679 N N . ALA A 1 96 ? 1.201 0.186 -6.382 1.00 94.94 96 ALA A N 1
ATOM 680 C CA . ALA A 1 96 ? 0.640 1.477 -6.775 1.00 94.94 96 ALA A CA 1
ATOM 681 C C . ALA A 1 96 ? -0.893 1.517 -6.664 1.00 94.94 96 ALA A C 1
ATOM 683 O O . ALA A 1 96 ? -1.450 2.523 -6.231 1.00 94.94 96 ALA A O 1
ATOM 684 N N . ALA A 1 97 ? -1.576 0.406 -6.961 1.00 94.56 97 ALA A N 1
ATOM 685 C CA . ALA A 1 97 ? -3.034 0.294 -6.878 1.00 94.56 97 ALA A CA 1
ATOM 686 C C . ALA A 1 97 ? -3.603 0.518 -5.463 1.00 94.56 97 ALA A C 1
ATOM 688 O O . ALA A 1 97 ? -4.797 0.779 -5.318 1.00 94.56 97 ALA A O 1
ATOM 689 N N . ARG A 1 98 ? -2.770 0.458 -4.414 1.00 91.25 98 ARG A N 1
ATOM 690 C CA . ARG A 1 98 ? -3.176 0.779 -3.034 1.00 91.25 98 ARG A CA 1
ATOM 691 C C . ARG A 1 98 ? -3.328 2.286 -2.795 1.00 91.25 98 ARG A C 1
ATOM 693 O O . ARG A 1 98 ? -3.981 2.679 -1.833 1.00 91.25 98 ARG A O 1
ATOM 700 N N . PHE A 1 99 ? -2.764 3.127 -3.663 1.00 91.44 99 PHE A N 1
ATOM 701 C CA . PHE A 1 99 ? -2.746 4.583 -3.523 1.00 91.44 99 PHE A CA 1
ATOM 702 C C . PHE A 1 99 ? -3.685 5.227 -4.539 1.00 91.44 99 PHE A C 1
ATOM 704 O O . PHE A 1 99 ? -3.277 5.645 -5.620 1.00 91.44 99 PHE A O 1
ATOM 711 N N . THR A 1 100 ? -4.969 5.307 -4.196 1.00 92.19 100 THR A N 1
ATOM 712 C CA . THR A 1 100 ? -5.986 5.892 -5.079 1.00 92.19 100 THR A CA 1
ATOM 713 C C . THR A 1 100 ? -6.557 7.173 -4.495 1.00 92.19 100 THR A C 1
ATOM 715 O O . THR A 1 100 ? -6.790 7.277 -3.292 1.00 92.19 100 THR A O 1
ATOM 718 N N . TRP A 1 101 ? -6.871 8.135 -5.364 1.00 93.69 101 TRP A N 1
ATOM 719 C CA . TRP A 1 101 ? -7.579 9.351 -4.960 1.00 93.69 101 TRP A CA 1
ATOM 720 C C . TRP A 1 101 ? -8.939 9.048 -4.327 1.00 93.69 101 TRP A C 1
ATOM 722 O O . TRP A 1 101 ? -9.317 9.687 -3.348 1.00 93.69 101 TRP A O 1
ATOM 732 N N . THR A 1 102 ? -9.648 8.035 -4.833 1.00 95.50 102 THR A N 1
ATOM 733 C CA . THR A 1 102 ? -10.913 7.565 -4.253 1.00 95.50 102 THR A CA 1
ATOM 734 C C . THR A 1 102 ? -10.723 7.027 -2.836 1.00 95.50 102 THR A C 1
ATOM 736 O O . THR A 1 102 ? -11.488 7.394 -1.948 1.00 95.50 102 THR A O 1
ATOM 739 N N . GLY A 1 103 ? -9.692 6.206 -2.603 1.00 90.00 103 GLY A N 1
ATOM 740 C CA . GLY A 1 103 ? -9.358 5.691 -1.274 1.00 90.00 103 GLY A CA 1
ATOM 741 C C . GLY A 1 103 ? -9.012 6.812 -0.294 1.00 90.00 103 GLY A C 1
ATOM 742 O O . GLY A 1 103 ? -9.562 6.856 0.805 1.00 90.00 103 GLY A O 1
ATOM 743 N N . THR A 1 104 ? -8.189 7.775 -0.721 1.00 91.38 104 THR A N 1
AT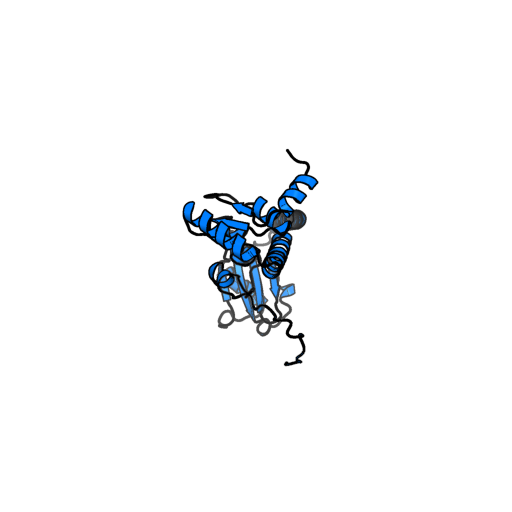OM 744 C CA . THR A 1 104 ? -7.857 8.966 0.076 1.00 91.38 104 THR A CA 1
ATOM 745 C C . THR A 1 104 ? -9.102 9.782 0.427 1.00 91.38 104 THR A C 1
ATOM 747 O O . THR A 1 104 ? -9.295 10.144 1.587 1.00 91.38 104 THR A O 1
ATOM 750 N N . ALA A 1 105 ? -9.984 10.042 -0.544 1.00 95.38 105 ALA A N 1
ATOM 751 C CA . ALA A 1 105 ? -11.219 10.792 -0.316 1.00 95.38 105 ALA A CA 1
ATOM 752 C C . ALA A 1 105 ? -12.169 10.067 0.653 1.00 95.38 105 ALA A C 1
ATOM 754 O O . ALA A 1 105 ? -12.731 10.697 1.549 1.00 95.38 105 ALA A O 1
ATOM 755 N N . ALA A 1 106 ? -12.313 8.746 0.517 1.00 90.94 106 ALA A N 1
ATOM 756 C CA . ALA A 1 106 ? -13.117 7.932 1.426 1.00 90.94 106 ALA A CA 1
ATOM 757 C C . ALA A 1 106 ? -12.550 7.933 2.858 1.00 90.94 106 ALA A C 1
ATOM 759 O O . ALA A 1 106 ? -13.308 8.069 3.822 1.00 90.94 106 ALA A O 1
ATOM 760 N N . GLY A 1 107 ? -11.224 7.835 3.001 1.00 88.25 107 GLY A N 1
ATOM 761 C CA . GLY A 1 107 ? -10.541 7.934 4.293 1.00 88.25 107 GLY A CA 1
ATOM 762 C C . GLY A 1 107 ? -10.754 9.294 4.960 1.00 88.25 107 GLY A C 1
ATOM 763 O O . GLY A 1 107 ? -11.112 9.355 6.135 1.00 88.25 107 GLY A O 1
ATOM 764 N N . LEU A 1 108 ? -10.630 10.384 4.197 1.00 92.94 108 LEU A N 1
ATOM 765 C CA . LEU A 1 108 ? -10.865 11.740 4.697 1.00 92.94 108 LEU A CA 1
ATOM 766 C C . LEU A 1 108 ? -12.325 11.959 5.117 1.00 92.94 108 LEU A C 1
ATOM 768 O O . LEU A 1 108 ? -12.575 12.487 6.198 1.00 92.94 108 LEU A O 1
ATOM 772 N N . LEU A 1 109 ? -13.290 11.509 4.309 1.00 94.00 109 LEU A N 1
ATOM 773 C CA . LEU A 1 109 ? -14.709 11.583 4.664 1.00 94.00 109 LEU A CA 1
ATOM 774 C C . LEU A 1 109 ? -15.008 10.791 5.944 1.00 94.00 109 LEU A C 1
ATOM 776 O O . LEU A 1 109 ? -15.737 11.271 6.811 1.00 94.00 109 LEU A O 1
ATOM 780 N N . THR A 1 110 ? -14.405 9.608 6.084 1.00 89.75 110 THR A N 1
ATOM 781 C CA . THR A 1 110 ? -14.513 8.792 7.299 1.00 89.75 110 THR A CA 1
ATOM 782 C C . THR A 1 110 ? -13.967 9.546 8.507 1.00 89.75 110 THR A C 1
ATOM 784 O O . THR A 1 110 ? -14.653 9.642 9.520 1.00 89.75 110 THR A O 1
ATOM 787 N N . ALA A 1 111 ? -12.774 10.138 8.404 1.00 88.31 111 ALA A N 1
ATOM 788 C CA . ALA A 1 111 ? -12.173 10.909 9.490 1.00 88.31 111 ALA A CA 1
ATOM 789 C C . ALA A 1 111 ? -13.059 12.090 9.924 1.00 88.31 111 ALA A C 1
ATOM 791 O O . ALA A 1 111 ? -13.312 12.261 11.116 1.00 88.31 111 ALA A O 1
ATOM 792 N N . VAL A 1 112 ? -13.596 12.854 8.967 1.00 92.44 112 VAL A N 1
ATOM 793 C CA . VAL A 1 112 ? -14.509 13.973 9.254 1.00 92.44 112 VAL A CA 1
ATOM 794 C C . VAL A 1 112 ? -15.797 13.486 9.922 1.00 92.44 112 VAL A C 1
ATOM 796 O O . VAL A 1 112 ? -16.197 14.049 10.937 1.00 92.44 112 VAL A O 1
ATOM 799 N N . GLY A 1 113 ? -16.422 12.420 9.411 1.00 91.19 113 GLY A N 1
ATOM 800 C CA . GLY A 1 113 ? -17.641 11.861 10.005 1.00 91.19 113 GLY A CA 1
ATOM 801 C C . GLY A 1 113 ? -17.428 11.317 11.422 1.00 91.19 113 GLY A C 1
ATOM 802 O O . GLY A 1 113 ? -18.296 11.451 12.283 1.00 91.19 113 GLY A O 1
ATOM 803 N N . LEU A 1 114 ? -16.252 10.747 11.699 1.00 86.88 114 LEU A N 1
ATOM 804 C CA . LEU A 1 114 ? -15.882 10.302 13.043 1.00 86.88 114 LEU A CA 1
ATOM 805 C C . LEU A 1 114 ? -15.720 11.469 14.015 1.00 86.88 114 LEU A C 1
ATOM 807 O O . LEU A 1 114 ? -16.147 11.355 15.166 1.00 86.88 114 LEU A O 1
ATOM 811 N N . GLU A 1 115 ? -15.112 12.567 13.569 1.00 87.25 115 GLU A N 1
ATOM 812 C CA . GLU A 1 115 ? -14.973 13.770 14.387 1.00 87.25 115 GLU A CA 1
ATOM 813 C C . GLU A 1 115 ? -16.318 14.455 14.632 1.00 87.25 115 GLU A C 1
ATOM 815 O O . GLU A 1 115 ? -16.587 14.859 15.763 1.00 87.25 115 GLU A O 1
ATOM 820 N N . ASP A 1 116 ? -17.202 14.503 13.636 1.0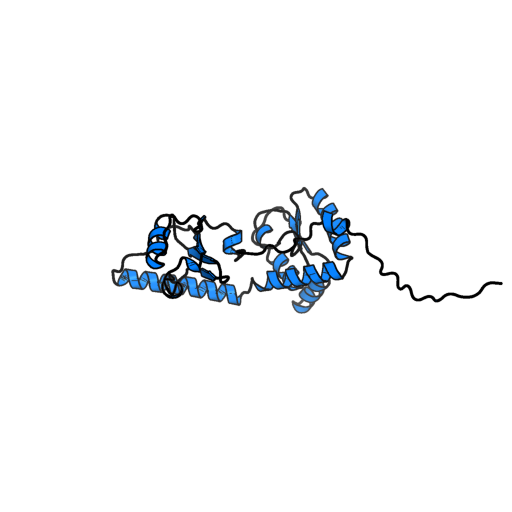0 91.06 116 ASP A N 1
ATOM 821 C CA . ASP A 1 116 ? -18.561 15.024 13.803 1.00 91.06 116 ASP A CA 1
ATOM 822 C C . ASP A 1 116 ? -19.340 14.220 14.861 1.00 91.06 116 ASP A C 1
ATOM 824 O O . ASP A 1 116 ? -19.767 14.768 15.882 1.00 91.06 116 ASP A O 1
ATOM 828 N N . ALA A 1 117 ? -19.373 12.888 14.732 1.00 87.50 117 ALA A N 1
ATOM 829 C CA . ALA A 1 117 ? -20.009 12.001 15.711 1.00 87.50 117 ALA A CA 1
ATOM 830 C C . ALA A 1 117 ? -19.383 12.106 17.119 1.00 87.50 117 ALA A C 1
ATOM 832 O O . ALA A 1 117 ? -20.052 11.929 18.147 1.00 87.50 117 ALA A O 1
ATOM 833 N N . ARG A 1 118 ? -18.076 12.379 17.206 1.00 84.75 118 ARG A N 1
ATOM 834 C CA . ARG A 1 118 ? -17.381 12.617 18.478 1.00 84.75 118 ARG A CA 1
ATOM 835 C C . ARG A 1 118 ? -17.843 13.926 19.123 1.00 84.75 118 ARG A C 1
ATOM 837 O O . ARG A 1 118 ? -18.168 13.934 20.313 1.00 84.75 118 ARG A O 1
ATOM 844 N N . LEU A 1 119 ? -17.921 15.008 18.349 1.00 87.31 119 LEU A N 1
ATOM 845 C CA . LEU A 1 119 ? -18.386 16.313 18.817 1.00 87.31 119 LEU A CA 1
ATOM 846 C C . LEU A 1 119 ? -19.861 16.281 19.236 1.00 87.31 119 LEU A C 1
ATOM 848 O O . LEU A 1 119 ? -20.207 16.860 20.269 1.00 87.31 119 LEU A O 1
ATOM 852 N N . GLU A 1 120 ? -20.718 15.572 18.501 1.00 90.88 120 GLU A N 1
ATOM 853 C CA . GLU A 1 120 ? -22.122 15.378 18.872 1.00 90.88 120 GLU A CA 1
ATOM 854 C C . GLU A 1 120 ? -22.268 14.651 20.208 1.00 90.88 120 GLU A C 1
ATOM 856 O O . GLU A 1 120 ? -22.991 15.122 21.087 1.00 90.88 120 GLU A O 1
ATOM 861 N N . ARG A 1 121 ? -21.541 13.548 20.423 1.00 88.75 121 ARG A N 1
ATOM 862 C CA . ARG A 1 121 ? -21.563 12.839 21.714 1.00 88.75 121 ARG A CA 1
ATOM 863 C C . ARG A 1 121 ? -21.121 13.728 22.869 1.00 88.75 121 ARG A C 1
ATOM 865 O O . ARG A 1 121 ? -21.768 13.735 23.916 1.00 88.75 121 ARG A O 1
ATOM 872 N N . ARG A 1 122 ? -20.073 14.529 22.665 1.00 86.50 122 ARG A N 1
ATOM 873 C CA . ARG A 1 122 ? -19.610 15.492 23.670 1.00 86.50 122 ARG A CA 1
ATOM 874 C C . ARG A 1 122 ? -20.680 16.541 23.992 1.00 86.50 122 ARG A C 1
ATOM 876 O O . ARG A 1 122 ? -20.860 16.871 25.160 1.00 86.50 122 ARG A O 1
ATOM 883 N N . ARG A 1 123 ? -21.417 17.038 22.989 1.00 91.31 123 ARG A N 1
ATOM 884 C CA . ARG A 1 123 ? -22.551 17.965 23.194 1.00 91.31 123 ARG A CA 1
ATOM 885 C C . ARG A 1 123 ? -23.674 17.343 24.029 1.00 91.31 123 ARG A C 1
ATOM 887 O O . ARG A 1 123 ? -24.293 18.054 24.810 1.00 91.31 123 ARG A O 1
ATOM 894 N N . HIS A 1 124 ? -23.893 16.036 23.905 1.00 93.25 124 HIS A N 1
ATOM 895 C CA . HIS A 1 124 ? -24.884 15.284 24.685 1.00 93.25 124 HIS A CA 1
ATOM 896 C C . HIS A 1 124 ? -24.355 14.783 26.045 1.00 93.25 124 HIS A C 1
ATOM 898 O O . HIS A 1 124 ? -25.029 14.005 26.715 1.00 93.25 124 HIS A O 1
ATOM 904 N N . GLY A 1 125 ? -23.164 15.219 26.474 1.00 90.25 125 GLY A N 1
ATOM 905 C CA . GLY A 1 125 ? -22.616 14.915 27.800 1.00 90.25 125 GLY A CA 1
ATOM 906 C C . GLY A 1 125 ? -21.960 13.538 27.943 1.00 90.25 125 GLY A C 1
ATOM 907 O O . GLY A 1 125 ? -21.631 13.143 29.060 1.00 90.25 125 GLY A O 1
ATOM 908 N N . PHE A 1 126 ? -21.737 12.804 26.849 1.00 85.44 126 PHE A N 1
ATOM 909 C CA . PHE A 1 126 ? -20.997 11.541 26.904 1.00 85.44 126 PHE A CA 1
ATOM 910 C C . PHE A 1 126 ? -19.491 11.788 27.075 1.00 85.44 126 PHE A C 1
ATOM 912 O O . PHE A 1 126 ? -18.918 12.672 26.433 1.00 85.44 126 PHE A O 1
ATOM 919 N N . ALA A 1 127 ? -18.843 10.978 27.917 1.00 75.25 127 ALA A N 1
ATOM 920 C CA . ALA A 1 127 ? -17.397 11.024 28.124 1.00 75.25 127 ALA A CA 1
ATOM 921 C C . ALA A 1 127 ? -16.622 10.579 26.868 1.00 75.25 127 ALA A C 1
ATOM 923 O O . ALA A 1 127 ? -17.040 9.664 26.150 1.00 75.25 127 ALA A O 1
ATOM 924 N N . GLU A 1 128 ? -15.479 11.223 26.614 1.00 74.81 128 GLU A N 1
ATOM 925 C CA . GLU A 1 128 ? -14.575 10.847 25.526 1.00 74.81 128 GLU A CA 1
ATOM 926 C C . GLU A 1 128 ? -13.896 9.507 25.841 1.00 74.81 128 GLU A C 1
ATOM 928 O O . GLU A 1 128 ? -13.441 9.284 26.959 1.00 74.81 128 GLU A O 1
ATOM 933 N N . ARG A 1 129 ? -13.832 8.617 24.842 1.00 68.69 129 ARG A N 1
ATOM 934 C CA . ARG A 1 129 ? -13.201 7.287 24.967 1.00 68.69 129 ARG A CA 1
ATOM 935 C C . ARG A 1 129 ? -11.800 7.230 24.349 1.00 68.69 129 ARG A C 1
ATOM 937 O O . ARG A 1 129 ? -11.202 6.168 24.299 1.00 68.69 129 ARG A O 1
ATOM 944 N N . ARG A 1 130 ? -11.341 8.318 23.725 1.00 70.94 130 ARG A N 1
ATOM 945 C CA . ARG A 1 130 ? -9.989 8.485 23.162 1.00 70.94 130 ARG A CA 1
ATOM 946 C C . ARG A 1 130 ? -9.134 9.162 24.229 1.00 70.94 130 ARG A C 1
ATOM 948 O O . ARG A 1 130 ? -9.535 10.219 24.722 1.00 70.94 130 ARG A O 1
ATOM 955 N N . ALA A 1 131 ? -7.954 8.627 24.515 1.00 65.00 131 ALA A N 1
ATOM 956 C CA . ALA A 1 131 ? -6.887 9.479 25.002 1.00 65.00 131 ALA A CA 1
ATOM 957 C C . ALA A 1 131 ? -6.614 10.540 23.918 1.00 65.00 131 ALA A C 1
ATOM 959 O O . ALA A 1 131 ? -6.641 10.250 22.723 1.00 65.00 131 ALA A O 1
ATOM 960 N N . GLY A 1 132 ? -6.447 11.805 24.306 1.00 69.81 132 GLY A N 1
ATOM 961 C CA . GLY A 1 132 ? -6.195 12.912 23.373 1.00 69.81 132 GLY A CA 1
ATOM 962 C C . GLY A 1 132 ? -4.772 12.894 22.807 1.00 69.81 132 GLY A C 1
ATOM 963 O O . GLY A 1 132 ? -4.102 13.921 22.857 1.00 69.81 132 GLY A O 1
ATOM 964 N N . ASN A 1 133 ? -4.293 11.727 22.369 1.00 82.50 133 ASN A N 1
ATOM 965 C CA . ASN A 1 133 ? -2.958 11.502 21.830 1.00 82.50 133 ASN A CA 1
ATOM 966 C C . ASN A 1 133 ? -3.023 11.139 20.336 1.00 82.50 133 ASN A C 1
ATOM 968 O O . ASN A 1 133 ? -4.057 10.696 19.835 1.00 82.50 133 ASN A O 1
ATOM 972 N N . ASP A 1 134 ? -1.889 11.300 19.655 1.00 83.56 134 ASP A N 1
ATOM 973 C CA . ASP A 1 134 ? -1.720 10.960 18.236 1.00 83.56 134 ASP A CA 1
ATOM 974 C C . ASP A 1 134 ? -1.034 9.594 18.046 1.00 83.56 134 ASP A C 1
ATOM 976 O O . ASP A 1 134 ? -0.497 9.294 16.977 1.00 83.56 134 ASP A O 1
ATOM 980 N N . LEU A 1 135 ? -1.001 8.760 19.094 1.00 89.75 135 LEU A N 1
ATOM 981 C CA . LEU A 1 135 ? -0.428 7.425 19.001 1.00 89.75 135 LEU A CA 1
ATOM 982 C C . LEU A 1 135 ? -1.370 6.503 18.238 1.00 89.75 135 LEU A C 1
ATOM 984 O O . LEU A 1 135 ? -2.597 6.598 18.301 1.00 89.75 135 LEU A O 1
ATOM 988 N N . VAL A 1 136 ? -0.760 5.569 17.525 1.00 91.19 136 VAL A N 1
ATOM 989 C CA . VAL A 1 136 ? -1.464 4.454 16.915 1.00 91.19 136 VAL A CA 1
ATOM 990 C C . VAL A 1 136 ? -0.860 3.188 17.486 1.00 91.19 136 VAL A C 1
ATOM 992 O O . VAL A 1 136 ? 0.362 3.036 17.496 1.00 91.19 136 VAL A O 1
ATOM 995 N N . VAL A 1 137 ? -1.703 2.284 17.969 1.00 92.56 137 VAL A N 1
ATOM 996 C CA . VAL A 1 137 ? -1.269 0.992 18.502 1.00 92.56 137 VAL A CA 1
ATOM 997 C C . VAL A 1 137 ? -1.686 -0.117 17.550 1.00 92.56 137 VAL A C 1
ATOM 999 O O . VAL A 1 137 ? -2.822 -0.151 17.085 1.00 92.56 137 VAL A O 1
ATOM 1002 N N . VAL A 1 138 ? -0.767 -1.040 17.278 1.00 93.31 138 VAL A N 1
ATOM 1003 C CA . VAL A 1 138 ? -1.075 -2.338 16.682 1.00 93.31 138 VAL A CA 1
ATOM 1004 C C . VAL A 1 138 ? -1.319 -3.328 17.810 1.00 93.31 138 VAL A C 1
ATOM 1006 O O . VAL A 1 138 ? -0.412 -3.657 18.578 1.00 93.31 138 VAL A O 1
ATOM 1009 N N . LEU A 1 139 ? -2.552 -3.806 17.891 1.00 93.25 139 LEU A N 1
ATOM 1010 C CA . LEU A 1 139 ? -2.951 -4.914 18.740 1.00 93.25 139 LEU A CA 1
ATOM 1011 C C . LEU A 1 139 ? -3.040 -6.172 17.875 1.00 93.25 139 LEU A C 1
ATOM 1013 O O . LEU A 1 139 ? -3.822 -6.193 16.931 1.00 93.25 139 LEU A O 1
ATOM 1017 N N . SER A 1 140 ? -2.284 -7.214 18.207 1.00 93.62 140 SER A N 1
ATOM 1018 C CA . SER A 1 140 ? -2.440 -8.543 17.603 1.00 93.62 140 SER A CA 1
ATOM 1019 C C . SER A 1 140 ? -2.918 -9.520 18.663 1.00 93.62 140 SER A C 1
ATOM 1021 O O . SER A 1 140 ? -2.323 -9.597 19.738 1.00 93.62 140 SER A O 1
ATOM 1023 N N . VAL A 1 141 ? -3.981 -10.256 18.357 1.00 94.19 141 VAL A N 1
ATOM 1024 C CA . VAL A 1 141 ? -4.597 -11.236 19.256 1.00 94.19 141 VAL A CA 1
ATOM 1025 C C . VAL A 1 141 ? -4.867 -12.517 18.467 1.00 94.19 141 VAL A C 1
ATOM 1027 O O . VAL A 1 141 ? -5.388 -12.422 17.352 1.00 94.19 141 VAL A O 1
ATOM 1030 N N . PRO A 1 142 ? -4.560 -13.712 18.998 1.00 93.00 142 PRO A N 1
ATOM 1031 C CA . PRO A 1 142 ? -4.989 -14.959 18.377 1.00 93.00 142 PRO A CA 1
ATOM 1032 C C . PRO A 1 142 ? -6.511 -14.989 18.268 1.00 93.00 142 PRO A C 1
ATOM 1034 O O . PRO A 1 142 ? -7.205 -14.776 19.260 1.00 93.00 142 PRO A O 1
ATOM 1037 N N . GLU A 1 143 ? -7.053 -15.287 17.092 1.00 91.50 143 GLU A N 1
ATOM 1038 C CA . GLU A 1 143 ? -8.507 -15.313 16.902 1.00 91.50 143 GLU A CA 1
ATOM 1039 C C . GLU A 1 143 ? -9.172 -16.350 17.821 1.00 91.50 143 GLU A C 1
ATOM 1041 O O . GLU A 1 143 ? -10.251 -16.108 18.352 1.00 91.50 143 GLU A O 1
ATOM 1046 N N . SER A 1 144 ? -8.472 -17.448 18.126 1.00 91.31 144 SER A N 1
ATOM 1047 C CA . SER A 1 144 ? -8.911 -18.469 19.086 1.00 91.31 144 SER A CA 1
ATOM 1048 C C . SER A 1 144 ? -9.018 -17.986 20.536 1.00 91.31 144 SER A C 1
ATOM 1050 O O . SER A 1 144 ? -9.682 -18.639 21.337 1.00 91.31 144 SER A O 1
ATOM 1052 N N . ALA A 1 145 ? -8.334 -16.897 20.900 1.00 89.94 145 ALA A N 1
ATOM 1053 C CA . ALA A 1 145 ? -8.379 -16.330 22.248 1.00 89.94 145 ALA A CA 1
ATOM 1054 C C . ALA A 1 145 ? -9.594 -15.410 22.453 1.00 89.94 145 ALA A C 1
ATOM 1056 O O . ALA A 1 145 ? -9.947 -15.102 23.589 1.00 89.94 145 ALA A O 1
ATOM 1057 N N . ILE A 1 146 ? -10.250 -14.983 21.371 1.00 89.69 146 ILE A N 1
ATOM 1058 C CA . ILE A 1 146 ? -11.398 -14.079 21.414 1.00 89.69 146 ILE A CA 1
ATOM 1059 C C . ILE A 1 146 ? -12.669 -14.907 21.630 1.00 89.69 146 ILE A C 1
ATOM 1061 O O . ILE A 1 146 ? -13.031 -15.740 20.800 1.00 89.69 146 ILE A O 1
ATOM 1065 N N . ARG A 1 147 ? -13.390 -14.664 22.731 1.00 76.94 147 ARG A N 1
ATOM 1066 C CA . ARG A 1 147 ? -14.589 -15.453 23.087 1.00 76.94 147 ARG A CA 1
ATOM 1067 C C . ARG A 1 147 ? -15.899 -14.974 22.443 1.00 76.94 147 ARG A C 1
ATOM 1069 O O . ARG A 1 147 ? -16.949 -15.557 22.704 1.00 76.94 147 ARG A O 1
ATOM 1076 N N . GLY A 1 148 ? -15.860 -13.946 21.594 1.00 75.12 148 GLY A N 1
ATOM 1077 C CA . GLY A 1 148 ? -17.036 -13.374 20.927 1.00 75.12 148 GLY A CA 1
ATOM 1078 C C . GLY A 1 148 ? -16.738 -12.738 19.567 1.00 75.12 148 GLY A C 1
ATOM 1079 O O . GLY A 1 148 ? -15.613 -12.772 19.074 1.00 75.12 148 GLY A O 1
ATOM 1080 N N . GLU A 1 149 ? -17.757 -12.134 18.951 1.00 81.94 149 GLU A N 1
ATOM 1081 C CA . GLU A 1 149 ? -17.610 -11.429 17.671 1.00 81.94 149 GLU A CA 1
ATOM 1082 C C . GLU A 1 149 ? -16.881 -10.097 17.867 1.00 81.94 149 GLU A C 1
ATOM 1084 O O . GLU A 1 149 ? -17.487 -9.049 18.125 1.00 81.94 149 GLU A O 1
ATOM 1089 N N . TRP A 1 150 ? -15.561 -10.120 17.700 1.00 83.62 150 TRP A N 1
ATOM 1090 C CA . TRP A 1 150 ? -14.708 -8.937 17.798 1.00 83.62 150 TRP A CA 1
ATOM 1091 C C . TRP A 1 150 ? -15.131 -7.799 16.854 1.00 83.62 150 TRP A C 1
ATOM 1093 O O . TRP A 1 150 ? -14.836 -6.634 17.118 1.00 83.62 150 TRP A O 1
ATOM 1103 N N . GLN A 1 151 ? -15.869 -8.108 15.781 1.00 85.56 151 GLN A N 1
ATOM 1104 C CA . GLN A 1 151 ? -16.471 -7.153 14.851 1.00 85.56 151 GLN A CA 1
ATOM 1105 C C . GLN A 1 151 ? -17.373 -6.139 15.559 1.00 85.56 151 GLN A C 1
ATOM 1107 O O . GLN A 1 151 ? -17.362 -4.956 15.216 1.00 85.56 151 GLN A O 1
ATOM 1112 N N . THR A 1 152 ? -18.119 -6.591 16.564 1.00 79.75 152 THR A N 1
ATOM 1113 C CA . THR A 1 152 ? -19.060 -5.758 17.325 1.00 79.75 152 THR A CA 1
ATOM 1114 C C . THR A 1 152 ? -18.354 -4.885 18.365 1.00 79.75 152 THR A C 1
ATOM 1116 O O . THR A 1 152 ? -18.831 -3.803 18.707 1.00 79.75 152 THR A O 1
ATOM 1119 N N . SER A 1 153 ? -17.161 -5.301 18.796 1.00 72.94 153 SER A N 1
ATOM 1120 C CA . SER A 1 153 ? -16.309 -4.574 19.740 1.00 72.94 153 SER A CA 1
ATOM 1121 C C . SER A 1 153 ? -15.429 -3.511 19.072 1.00 72.94 153 SER A C 1
ATOM 1123 O O . SER A 1 153 ? -14.673 -2.814 19.755 1.00 72.94 153 SER A O 1
ATOM 1125 N N . ARG A 1 154 ? -15.514 -3.317 17.752 1.00 82.19 154 ARG A N 1
ATOM 1126 C CA . ARG A 1 154 ? -14.701 -2.315 17.049 1.00 82.19 154 ARG A CA 1
ATOM 1127 C C . ARG A 1 154 ? -15.128 -0.898 17.417 1.00 82.19 154 ARG A C 1
ATOM 1129 O O . ARG A 1 154 ? -16.308 -0.543 17.401 1.00 82.19 154 ARG A O 1
ATOM 1136 N N . ARG A 1 155 ? -14.154 -0.040 17.702 1.00 80.56 155 ARG A N 1
ATOM 1137 C CA . ARG A 1 155 ? -14.397 1.398 17.756 1.00 80.56 155 ARG A CA 1
ATOM 1138 C C . ARG A 1 155 ? -14.462 1.938 16.329 1.00 80.56 155 ARG A C 1
ATOM 1140 O O . ARG A 1 155 ? -13.660 1.573 15.476 1.00 80.56 155 ARG A O 1
ATOM 1147 N N . ALA A 1 156 ? -15.385 2.863 16.088 1.00 79.19 156 ALA A N 1
ATOM 1148 C CA . ALA A 1 156 ? -15.425 3.603 14.837 1.00 79.19 156 ALA A CA 1
ATOM 1149 C C . ALA A 1 156 ? -14.095 4.359 14.613 1.00 79.19 156 ALA A C 1
ATOM 1151 O O . ALA A 1 156 ? -13.668 5.138 15.475 1.00 79.19 156 ALA A O 1
ATOM 1152 N N . GLY A 1 157 ? -13.459 4.112 13.466 1.00 80.50 157 GLY A N 1
ATOM 1153 C CA . GLY A 1 157 ? -12.160 4.677 13.084 1.00 80.50 157 GLY A CA 1
ATOM 1154 C C . GLY A 1 157 ? -10.955 3.771 13.295 1.00 80.50 157 GLY A C 1
ATOM 1155 O O . GLY A 1 157 ? -9.914 4.047 12.709 1.00 80.50 157 GLY A O 1
ATOM 1156 N N . ASP A 1 158 ? -11.093 2.688 14.057 1.00 87.88 158 ASP A N 1
ATOM 1157 C CA . ASP A 1 158 ? -10.044 1.673 14.118 1.00 87.88 158 ASP A CA 1
ATOM 1158 C C . ASP A 1 158 ? -10.110 0.801 12.859 1.00 87.88 158 ASP A C 1
ATOM 1160 O O . ASP A 1 158 ? -11.197 0.443 12.387 1.00 87.88 158 ASP A O 1
ATOM 1164 N N . VAL A 1 159 ? -8.949 0.412 12.337 1.00 88.19 159 VAL A N 1
ATOM 1165 C CA . VAL A 1 159 ? -8.860 -0.544 11.227 1.00 88.19 159 VAL A CA 1
ATOM 1166 C C . VAL A 1 159 ? -8.578 -1.911 11.810 1.00 88.19 159 VAL A C 1
ATOM 1168 O O . VAL A 1 159 ? -7.672 -2.061 12.616 1.00 88.19 159 VAL A O 1
ATOM 1171 N N . TRP A 1 160 ? -9.325 -2.921 11.392 1.00 89.69 160 TRP A N 1
ATOM 1172 C CA . TRP A 1 160 ? -9.102 -4.275 11.867 1.00 89.69 160 TRP A CA 1
ATOM 1173 C C . TRP A 1 160 ? -9.118 -5.269 10.716 1.00 89.69 160 TRP A C 1
ATOM 1175 O O . TRP A 1 160 ? -9.976 -5.177 9.834 1.00 89.69 160 TRP A O 1
ATOM 1185 N N . VAL A 1 161 ? -8.227 -6.254 10.765 1.00 88.69 161 VAL A N 1
ATOM 1186 C CA . VAL A 1 161 ? -8.200 -7.381 9.827 1.00 88.69 161 VAL A CA 1
ATOM 1187 C C . VAL A 1 161 ? -8.004 -8.689 10.585 1.00 88.69 161 VAL A C 1
ATOM 1189 O O . VAL A 1 161 ? -7.464 -8.696 11.689 1.00 88.69 161 VAL A O 1
ATOM 1192 N N . SER A 1 162 ? -8.418 -9.792 9.972 1.00 89.56 162 SER A N 1
ATOM 1193 C CA . SER A 1 162 ? -8.053 -11.136 10.412 1.00 89.56 162 SER A CA 1
ATOM 1194 C C . SER A 1 162 ? -7.500 -11.925 9.229 1.00 89.56 162 SER A C 1
ATOM 1196 O O . SER A 1 162 ? -7.996 -11.777 8.110 1.00 89.56 162 SER A O 1
ATOM 1198 N N . ASP A 1 163 ? -6.486 -12.748 9.485 1.00 87.94 163 ASP A N 1
ATOM 1199 C CA . ASP A 1 163 ? -5.998 -13.786 8.567 1.00 87.94 163 ASP A CA 1
ATOM 1200 C C . ASP A 1 163 ? -6.561 -15.187 8.906 1.00 87.94 163 ASP A C 1
ATOM 1202 O O . ASP A 1 163 ? -6.129 -16.190 8.341 1.00 87.94 163 ASP A O 1
ATOM 1206 N N . GLY A 1 164 ? -7.537 -15.262 9.820 1.00 87.56 164 GLY A N 1
ATOM 1207 C CA . GLY A 1 164 ? -8.143 -16.501 10.319 1.00 87.56 164 GLY A CA 1
ATOM 1208 C C . GLY A 1 164 ? -7.377 -17.147 11.477 1.00 87.56 164 GLY A C 1
ATOM 1209 O O . GLY A 1 164 ? -7.864 -18.103 12.076 1.00 87.56 164 GLY A O 1
ATOM 1210 N N . THR A 1 165 ? -6.177 -16.648 11.790 1.00 90.81 165 THR A N 1
ATOM 1211 C CA . THR A 1 165 ? -5.365 -17.100 12.931 1.00 90.81 165 THR A CA 1
ATOM 1212 C C . THR A 1 165 ? -5.139 -15.969 13.924 1.00 90.81 165 THR A C 1
ATOM 1214 O O . THR A 1 165 ? -5.220 -16.176 15.134 1.00 90.81 165 THR A O 1
ATOM 1217 N N . VAL A 1 166 ? -4.865 -14.764 13.426 1.00 91.12 166 VAL A N 1
ATOM 1218 C CA . VAL A 1 166 ? -4.593 -13.569 14.219 1.00 91.12 166 VAL A CA 1
ATOM 1219 C C . VAL A 1 166 ? -5.504 -12.440 13.757 1.00 91.12 166 VAL A C 1
ATOM 1221 O O . VAL A 1 166 ? -5.525 -12.061 12.584 1.00 91.12 166 VAL A O 1
ATOM 1224 N N . VAL A 1 167 ? -6.199 -11.842 14.719 1.00 92.50 167 VAL A N 1
ATOM 1225 C CA . VAL A 1 167 ? -6.904 -10.577 14.547 1.00 92.50 167 VAL A CA 1
ATOM 1226 C C . VAL A 1 167 ? -5.936 -9.445 14.871 1.00 92.50 167 VAL A C 1
ATOM 1228 O O . VAL A 1 167 ? -5.381 -9.384 15.969 1.00 92.50 167 VAL A O 1
ATOM 1231 N N . ARG A 1 168 ? -5.737 -8.533 13.917 1.00 92.38 168 ARG A N 1
ATOM 1232 C CA . ARG A 1 168 ? -4.919 -7.327 14.088 1.00 92.38 168 ARG A CA 1
ATOM 1233 C C . ARG A 1 168 ? -5.793 -6.082 14.040 1.00 92.38 168 ARG A C 1
ATOM 1235 O O . ARG A 1 168 ? -6.537 -5.887 13.079 1.00 92.38 168 ARG A O 1
ATOM 1242 N N . GLY A 1 169 ? -5.680 -5.242 15.061 1.00 91.75 169 GLY A N 1
ATOM 1243 C CA . GLY A 1 169 ? -6.306 -3.928 15.149 1.00 91.75 169 GLY A CA 1
ATOM 1244 C C . GLY A 1 169 ? -5.257 -2.821 15.091 1.00 91.75 169 GLY A C 1
ATOM 1245 O O . GLY A 1 169 ? -4.304 -2.833 15.862 1.00 91.75 169 GLY A O 1
ATOM 1246 N N . LEU A 1 170 ? -5.451 -1.855 14.199 1.00 91.88 170 LEU A N 1
ATOM 1247 C CA . LEU A 1 170 ? -4.745 -0.582 14.152 1.00 91.88 170 LEU A CA 1
ATOM 1248 C C . LEU A 1 170 ? -5.629 0.473 14.828 1.00 91.88 170 LEU A C 1
ATOM 1250 O O . LEU A 1 170 ? -6.666 0.883 14.297 1.00 91.88 170 LEU A O 1
ATOM 1254 N N . LEU A 1 171 ? -5.222 0.861 16.029 1.00 90.38 171 LEU A N 1
ATOM 1255 C CA . LEU A 1 171 ? -6.025 1.593 16.998 1.00 90.38 171 LEU A CA 1
ATOM 1256 C C . LEU A 1 171 ? -5.540 3.041 17.055 1.00 90.38 171 LEU A C 1
ATOM 1258 O O . LEU A 1 171 ? -4.511 3.328 17.664 1.00 90.38 171 LEU A O 1
ATOM 1262 N N . ALA A 1 172 ? -6.245 3.944 16.374 1.00 88.06 172 ALA A N 1
ATOM 1263 C CA . ALA A 1 172 ? -5.840 5.343 16.265 1.00 88.06 172 ALA A CA 1
ATOM 1264 C C . ALA A 1 172 ? -6.298 6.174 17.477 1.00 88.06 172 ALA A C 1
ATOM 1266 O O . ALA A 1 172 ? -7.478 6.159 17.853 1.00 88.06 172 ALA A O 1
ATOM 1267 N N . GLY A 1 173 ? -5.367 6.940 18.052 1.00 86.69 173 GLY A N 1
ATOM 1268 C CA . GLY A 1 173 ? -5.568 7.687 19.295 1.00 86.69 173 GLY A CA 1
ATOM 1269 C C . GLY A 1 173 ? -5.729 6.760 20.498 1.00 86.69 173 GLY A C 1
ATOM 1270 O O . GLY A 1 173 ? -6.617 6.979 21.326 1.00 86.69 173 GLY A O 1
ATOM 1271 N N . ALA A 1 174 ? -4.951 5.675 20.514 1.00 88.06 174 ALA A N 1
ATOM 1272 C CA . ALA A 1 174 ? -4.901 4.706 21.596 1.00 88.06 174 ALA A CA 1
ATOM 1273 C C . ALA A 1 174 ? -3.472 4.618 22.135 1.00 88.06 174 ALA A C 1
ATOM 1275 O O . ALA A 1 174 ? -2.513 4.579 21.363 1.00 88.06 174 ALA A O 1
ATOM 1276 N N . ASP A 1 175 ? -3.341 4.549 23.454 1.00 85.19 175 ASP A N 1
ATOM 1277 C CA . ASP A 1 175 ? -2.094 4.191 24.125 1.00 85.19 175 ASP A CA 1
ATOM 1278 C C . ASP A 1 175 ? -2.186 2.828 24.831 1.00 85.19 175 ASP A C 1
ATOM 1280 O O . ASP A 1 175 ? -3.169 2.094 24.718 1.00 85.19 175 ASP A O 1
ATOM 1284 N N . GLU A 1 176 ? -1.119 2.449 25.537 1.00 78.50 176 GLU A N 1
ATOM 1285 C CA . GLU A 1 176 ? -1.044 1.165 26.231 1.00 78.50 176 GLU A CA 1
ATOM 1286 C C . GLU A 1 176 ? -2.157 0.981 27.282 1.00 78.50 176 GLU A C 1
ATOM 1288 O O . GLU A 1 176 ? -2.618 -0.148 27.488 1.00 78.50 176 GLU A O 1
ATOM 1293 N N . GLY A 1 177 ? -2.608 2.075 27.906 1.00 81.19 177 GLY A N 1
ATOM 1294 C CA . GLY A 1 177 ? -3.683 2.075 28.893 1.00 81.19 177 GLY A CA 1
ATOM 1295 C C . GLY A 1 177 ? -5.051 1.843 28.255 1.00 81.19 177 GLY A C 1
ATOM 1296 O O . GLY A 1 177 ? -5.830 1.028 28.756 1.00 81.19 177 GLY A O 1
ATOM 1297 N N . ASP A 1 178 ? -5.317 2.476 27.109 1.00 84.56 178 ASP A N 1
ATOM 1298 C CA . ASP A 1 178 ? -6.561 2.278 26.352 1.00 84.56 178 ASP A CA 1
ATOM 1299 C C . ASP A 1 178 ? -6.742 0.821 25.900 1.00 84.56 178 ASP A C 1
ATOM 1301 O O . ASP A 1 178 ? -7.862 0.300 25.872 1.00 84.56 178 ASP A O 1
ATOM 1305 N N . VAL A 1 179 ? -5.639 0.140 25.567 1.00 88.00 179 VAL A N 1
ATOM 1306 C CA . VAL A 1 179 ? -5.655 -1.246 25.074 1.00 88.00 179 VAL A CA 1
ATOM 1307 C C . VAL A 1 179 ? -6.260 -2.209 26.090 1.00 88.00 179 VAL A C 1
ATOM 1309 O O . VAL A 1 179 ? -6.945 -3.144 25.678 1.00 88.00 179 VAL A O 1
ATOM 1312 N N . GLN A 1 180 ? -6.090 -1.977 27.396 1.00 88.31 180 GLN A N 1
ATOM 1313 C CA . GLN A 1 180 ? -6.706 -2.839 28.409 1.00 88.31 180 GLN A CA 1
ATOM 1314 C C . GLN A 1 180 ? -8.234 -2.851 28.272 1.00 88.31 180 GLN A C 1
ATOM 1316 O O . GLN A 1 180 ? -8.832 -3.916 28.157 1.00 88.31 180 GLN A O 1
ATOM 1321 N N . GLY A 1 181 ? -8.862 -1.679 28.144 1.00 87.12 181 GLY A N 1
ATOM 1322 C CA . GLY A 1 181 ? -10.310 -1.587 27.942 1.00 87.12 181 GLY A CA 1
ATOM 1323 C C . GLY A 1 181 ? -10.786 -2.138 26.590 1.00 87.12 181 GLY A C 1
ATOM 1324 O O . GLY A 1 181 ? -11.979 -2.374 26.393 1.00 87.12 181 GLY A O 1
ATOM 1325 N N . ILE A 1 182 ? -9.888 -2.333 25.621 1.00 88.12 182 ILE A N 1
ATOM 1326 C CA . ILE A 1 182 ? -10.191 -3.030 24.364 1.00 88.12 182 ILE A CA 1
ATOM 1327 C C . ILE A 1 182 ? -10.157 -4.543 24.587 1.00 88.12 182 ILE A C 1
ATOM 1329 O O . ILE A 1 182 ? -11.110 -5.215 24.204 1.00 88.12 182 ILE A O 1
ATOM 1333 N N . LEU A 1 183 ? -9.111 -5.054 25.238 1.00 90.69 183 LEU A N 1
ATOM 1334 C CA . LEU A 1 183 ? -8.961 -6.471 25.575 1.00 90.69 183 LEU A CA 1
ATOM 1335 C C . LEU A 1 183 ? -10.102 -6.971 26.468 1.00 90.69 183 LEU A C 1
ATOM 1337 O O . LEU A 1 183 ? -10.688 -8.007 26.165 1.00 90.69 183 LEU A O 1
ATOM 1341 N N . ASP A 1 184 ? -10.515 -6.183 27.465 1.00 89.25 184 ASP A N 1
ATOM 1342 C CA . ASP A 1 184 ? -11.654 -6.505 28.337 1.00 89.25 184 ASP A CA 1
ATOM 1343 C C . ASP A 1 184 ? -12.956 -6.690 27.533 1.00 89.25 184 ASP A C 1
ATOM 1345 O O . ASP A 1 184 ? -13.765 -7.568 27.822 1.00 89.25 184 ASP A O 1
ATOM 1349 N N . ARG A 1 185 ? -13.161 -5.891 26.475 1.00 86.88 185 ARG A N 1
ATOM 1350 C CA . ARG A 1 185 ? -14.336 -5.996 25.584 1.00 86.88 185 ARG A CA 1
ATOM 1351 C C . ARG A 1 185 ? -14.238 -7.139 24.578 1.00 86.88 185 ARG A C 1
ATOM 1353 O O . ARG A 1 185 ? -15.249 -7.494 23.972 1.00 86.88 185 ARG A O 1
ATOM 1360 N N . LEU A 1 186 ? -13.035 -7.650 24.342 1.00 88.81 186 LEU A N 1
ATOM 1361 C CA . LEU A 1 186 ? -12.793 -8.841 23.531 1.00 88.81 186 LEU A CA 1
ATOM 1362 C C . LEU A 1 186 ? -12.799 -10.124 24.378 1.00 88.81 186 LEU A C 1
ATOM 1364 O O . LEU A 1 186 ? -12.763 -11.209 23.802 1.00 88.81 186 LEU A O 1
ATOM 1368 N N . ASP A 1 187 ? -12.873 -9.996 25.709 1.00 90.06 187 ASP A N 1
ATOM 1369 C CA . ASP A 1 187 ? -12.689 -11.079 26.683 1.00 90.06 187 ASP A CA 1
ATOM 1370 C C . ASP A 1 187 ? -11.338 -11.800 26.510 1.00 90.06 187 ASP A C 1
ATOM 1372 O O . ASP A 1 187 ? -11.253 -13.029 26.509 1.00 90.06 187 ASP A O 1
ATOM 1376 N N . VAL A 1 188 ? -10.273 -11.014 26.316 1.00 91.88 188 VAL A N 1
ATOM 1377 C CA . VAL A 1 188 ? -8.908 -11.501 26.075 1.00 91.88 188 VAL A CA 1
ATOM 1378 C C . VAL A 1 188 ? -8.015 -11.149 27.259 1.00 91.88 188 VAL A C 1
ATOM 1380 O O . VAL A 1 188 ? -7.949 -9.996 27.685 1.00 91.88 188 VAL A O 1
ATOM 1383 N N . ASP A 1 189 ? -7.277 -12.138 27.758 1.00 90.25 189 ASP A N 1
ATOM 1384 C CA . ASP A 1 189 ? -6.281 -11.932 28.806 1.00 90.25 189 ASP A CA 1
ATOM 1385 C C . ASP A 1 189 ? -5.028 -11.256 28.228 1.00 90.25 189 ASP A C 1
ATOM 1387 O O . ASP A 1 189 ? -4.354 -11.802 27.356 1.00 90.25 189 ASP A O 1
ATOM 1391 N N . ARG A 1 190 ? -4.688 -10.065 28.737 1.00 89.12 190 ARG A N 1
ATOM 1392 C CA . ARG A 1 190 ? -3.482 -9.323 28.334 1.00 89.12 190 ARG A CA 1
ATOM 1393 C C . ARG A 1 190 ? -2.188 -10.094 28.612 1.00 89.12 190 ARG A C 1
ATOM 1395 O O . ARG A 1 190 ? -1.176 -9.824 27.974 1.00 89.12 190 ARG A O 1
ATOM 1402 N N . THR A 1 191 ? -2.196 -10.994 29.592 1.00 89.88 191 THR A N 1
ATOM 1403 C CA . THR A 1 191 ? -1.012 -11.763 29.988 1.00 89.88 191 THR A CA 1
ATOM 1404 C C . THR A 1 191 ? -0.743 -12.963 29.085 1.00 89.88 191 THR A C 1
ATOM 1406 O O . THR A 1 191 ? 0.319 -13.577 29.206 1.00 89.88 191 THR A O 1
ATOM 1409 N N . ASP A 1 192 ? -1.657 -13.276 28.159 1.00 90.62 192 ASP A N 1
ATOM 1410 C CA . ASP A 1 192 ? -1.422 -14.287 27.137 1.00 90.62 192 ASP A CA 1
ATOM 1411 C C . ASP A 1 192 ? -0.199 -13.880 26.289 1.00 90.62 192 ASP A C 1
ATOM 1413 O O . ASP A 1 192 ? -0.212 -12.822 25.651 1.00 90.62 192 ASP A O 1
ATOM 1417 N N . PRO A 1 193 ? 0.871 -14.696 26.251 1.00 90.50 193 PRO A N 1
ATOM 1418 C CA . PRO A 1 193 ? 2.089 -14.367 25.513 1.00 90.50 193 PRO A CA 1
ATOM 1419 C C . PRO A 1 193 ? 1.875 -14.255 23.996 1.00 90.50 193 PRO A C 1
ATOM 1421 O O . PRO A 1 193 ? 2.747 -13.740 23.296 1.00 90.50 193 PRO A O 1
ATOM 1424 N N . ALA A 1 194 ? 0.752 -14.751 23.473 1.00 90.69 194 ALA A N 1
ATOM 1425 C CA . ALA A 1 194 ? 0.392 -14.629 22.070 1.00 90.69 194 ALA A CA 1
ATOM 1426 C C . ALA A 1 194 ? -0.307 -13.293 21.740 1.00 90.69 194 ALA A C 1
ATOM 1428 O O . ALA A 1 194 ? -0.492 -12.978 20.562 1.00 90.69 194 ALA A O 1
ATOM 1429 N N . VAL A 1 195 ? -0.660 -12.488 22.749 1.00 93.25 195 VAL A N 1
ATOM 1430 C CA . VAL A 1 195 ? -1.147 -11.115 22.572 1.00 93.25 195 VAL A CA 1
ATOM 1431 C C . VAL A 1 195 ? 0.042 -10.164 22.453 1.00 93.25 195 VAL A C 1
ATOM 1433 O O . VAL A 1 195 ? 0.930 -10.131 23.302 1.00 93.25 195 VAL A O 1
ATOM 1436 N N . SER A 1 196 ? 0.051 -9.340 21.404 1.00 93.00 196 SER A N 1
ATOM 1437 C CA . SER A 1 196 ? 1.085 -8.322 21.199 1.00 93.00 196 SER A CA 1
ATOM 1438 C C . SER A 1 196 ? 0.476 -6.929 21.129 1.00 93.00 196 SER A C 1
ATOM 1440 O O . SER A 1 196 ? -0.460 -6.708 20.358 1.00 93.00 196 SER A O 1
ATOM 1442 N N . VAL A 1 197 ? 1.067 -5.980 21.848 1.00 92.56 197 VAL A N 1
ATOM 1443 C CA . VAL A 1 197 ? 0.693 -4.563 21.815 1.00 92.56 197 VAL A CA 1
ATOM 1444 C C . VAL A 1 197 ? 1.933 -3.762 21.457 1.00 92.56 197 VAL A C 1
ATOM 1446 O O . VAL A 1 197 ? 2.909 -3.765 22.203 1.00 92.56 197 VAL A O 1
ATOM 1449 N N . LEU A 1 198 ? 1.919 -3.101 20.303 1.00 91.88 198 LEU A N 1
ATOM 1450 C CA . LEU A 1 198 ? 3.059 -2.338 19.802 1.00 91.88 198 LEU A CA 1
ATOM 1451 C C . LEU A 1 198 ? 2.610 -0.946 19.379 1.00 91.88 198 LEU A C 1
ATOM 1453 O O . LEU A 1 198 ? 1.549 -0.791 18.782 1.00 91.88 198 LEU A O 1
ATOM 1457 N N . VAL A 1 199 ? 3.442 0.067 19.613 1.00 91.56 199 VAL A N 1
ATOM 1458 C CA . VAL A 1 199 ? 3.276 1.345 18.909 1.00 91.56 199 VAL A CA 1
ATOM 1459 C C . VAL A 1 199 ? 3.485 1.084 17.418 1.00 91.56 199 VAL A C 1
ATOM 1461 O O . VAL A 1 199 ? 4.470 0.448 17.028 1.00 91.56 199 VAL A O 1
ATOM 1464 N N . ALA A 1 200 ? 2.542 1.546 16.601 1.00 90.50 200 ALA A N 1
ATOM 1465 C CA . ALA A 1 200 ? 2.552 1.326 15.168 1.00 90.50 200 ALA A CA 1
ATOM 1466 C C . ALA A 1 200 ? 3.804 1.934 14.539 1.00 90.50 200 ALA A C 1
ATOM 1468 O O . ALA A 1 200 ? 4.191 3.077 14.798 1.00 90.50 200 ALA A O 1
ATOM 1469 N N . ARG A 1 201 ? 4.434 1.145 13.680 1.00 86.38 201 ARG A N 1
ATOM 1470 C CA . ARG A 1 201 ? 5.546 1.559 12.838 1.00 86.38 201 ARG A CA 1
ATOM 1471 C C . ARG A 1 201 ? 4.980 2.138 11.552 1.00 86.38 201 ARG A C 1
ATOM 1473 O O . ARG A 1 201 ? 3.842 1.877 11.168 1.00 86.38 201 ARG A O 1
ATOM 1480 N N . HIS A 1 202 ? 5.823 2.849 10.814 1.00 79.62 202 HIS A N 1
ATOM 1481 C CA . HIS A 1 202 ? 5.438 3.383 9.511 1.00 79.62 202 HIS A CA 1
ATOM 1482 C C . HIS A 1 202 ? 4.891 2.294 8.559 1.00 79.62 202 HIS A C 1
ATOM 1484 O O . HIS A 1 202 ? 3.897 2.501 7.868 1.00 79.62 202 HIS A O 1
ATOM 1490 N N . ALA A 1 203 ? 5.494 1.100 8.571 1.00 78.75 203 ALA A N 1
ATOM 1491 C CA . ALA A 1 203 ? 5.042 -0.038 7.770 1.00 78.75 203 ALA A CA 1
ATOM 1492 C C . ALA A 1 203 ? 3.599 -0.475 8.096 1.00 78.75 203 ALA A C 1
ATOM 1494 O O . ALA A 1 203 ? 2.833 -0.806 7.187 1.00 78.75 203 ALA A O 1
ATOM 1495 N N . ASP A 1 204 ? 3.202 -0.412 9.369 1.00 85.38 204 ASP A N 1
ATOM 1496 C CA . ASP A 1 204 ? 1.866 -0.809 9.814 1.00 85.38 204 ASP A CA 1
ATOM 1497 C C . ASP A 1 204 ? 0.795 0.137 9.256 1.00 85.38 204 ASP A C 1
ATOM 1499 O O . ASP A 1 204 ? -0.257 -0.311 8.805 1.00 85.38 204 ASP A O 1
ATOM 1503 N N . LEU A 1 205 ? 1.084 1.438 9.176 1.00 84.19 205 LEU A N 1
ATOM 1504 C CA . LEU A 1 205 ? 0.161 2.432 8.610 1.00 84.19 205 LEU A CA 1
ATOM 1505 C C . LEU A 1 205 ? -0.093 2.229 7.110 1.00 84.19 205 LEU A C 1
ATOM 1507 O O . LEU A 1 205 ? -1.131 2.629 6.589 1.00 84.19 205 LEU A O 1
ATOM 1511 N N . LEU A 1 206 ? 0.830 1.565 6.417 1.00 79.50 206 LEU A N 1
ATOM 1512 C CA . LEU A 1 206 ? 0.700 1.220 5.002 1.00 79.50 206 LEU A CA 1
ATOM 1513 C C . LEU A 1 206 ? 0.036 -0.151 4.775 1.00 79.50 206 LEU A C 1
ATOM 1515 O O . LEU A 1 206 ? -0.039 -0.629 3.637 1.00 79.50 206 LEU A O 1
ATOM 1519 N N . GLY A 1 207 ? -0.455 -0.792 5.841 1.00 73.88 207 GLY A N 1
ATOM 1520 C CA . GLY A 1 207 ? -1.119 -2.093 5.782 1.00 73.88 207 GLY A CA 1
ATOM 1521 C C . GLY A 1 207 ? -0.161 -3.246 5.479 1.00 73.88 207 GLY A C 1
ATOM 1522 O O . GLY A 1 207 ? -0.542 -4.167 4.755 1.00 73.88 207 GLY A O 1
ATOM 1523 N N . GLN A 1 208 ? 1.089 -3.168 5.952 1.00 69.56 208 GLN A N 1
ATOM 1524 C CA . GLN A 1 208 ? 2.132 -4.187 5.748 1.00 69.56 208 GLN A CA 1
ATOM 1525 C C . GLN A 1 208 ? 2.130 -5.220 6.879 1.00 69.56 208 GLN A C 1
ATOM 1527 O O . GLN A 1 208 ? 3.095 -5.339 7.628 1.00 69.56 208 GLN A O 1
ATOM 1532 N N . TRP A 1 209 ? 1.014 -5.924 7.057 1.00 63.56 209 TRP A N 1
ATOM 1533 C CA . TRP A 1 209 ? 0.796 -6.702 8.282 1.00 63.56 209 TRP A CA 1
ATOM 1534 C C . TRP A 1 209 ? 1.269 -8.160 8.187 1.00 63.56 209 TRP A C 1
ATOM 1536 O O . TRP A 1 209 ? 1.343 -8.829 9.216 1.00 63.56 209 TRP A O 1
ATOM 1546 N N . SER A 1 210 ? 1.622 -8.647 6.987 1.00 52.94 210 SER A N 1
ATOM 1547 C CA . SER A 1 210 ? 1.975 -10.060 6.771 1.00 52.94 210 SER A CA 1
ATOM 1548 C C . SER A 1 210 ? 2.459 -10.379 5.343 1.00 52.94 210 SER A C 1
ATOM 1550 O O . SER A 1 210 ? 1.865 -11.224 4.685 1.00 52.94 210 SER A O 1
ATOM 1552 N N . ASP A 1 211 ? 3.532 -9.750 4.851 1.00 50.81 211 ASP A N 1
ATOM 1553 C CA . ASP A 1 211 ? 4.164 -10.184 3.587 1.00 50.81 211 ASP A CA 1
ATOM 1554 C C . ASP A 1 211 ? 5.589 -10.708 3.821 1.00 50.81 211 ASP A C 1
ATOM 1556 O O . ASP A 1 211 ? 6.552 -9.938 3.746 1.00 50.81 211 ASP A O 1
ATOM 1560 N N . PRO A 1 212 ? 5.765 -12.017 4.052 1.00 49.47 212 PRO A N 1
ATOM 1561 C CA . PRO A 1 212 ? 7.000 -12.700 3.711 1.00 49.47 212 PRO A CA 1
ATOM 1562 C C . PRO A 1 212 ? 6.952 -13.053 2.213 1.00 49.47 212 PRO A C 1
ATOM 1564 O O . PRO A 1 212 ? 6.751 -14.204 1.848 1.00 49.47 212 PRO A O 1
ATOM 1567 N N . GLU A 1 213 ? 7.060 -12.060 1.328 1.00 58.78 213 GLU A N 1
ATOM 1568 C CA . GLU A 1 213 ? 7.249 -12.319 -0.107 1.00 58.78 213 GLU A CA 1
ATOM 1569 C C . GLU A 1 213 ? 8.726 -12.205 -0.488 1.00 58.78 213 GLU A C 1
ATOM 1571 O O . GLU A 1 213 ? 9.424 -11.309 -0.007 1.00 58.78 213 GLU A O 1
ATOM 1576 N N . ASP A 1 214 ? 9.164 -13.064 -1.413 1.00 65.44 214 ASP A N 1
ATOM 1577 C CA . ASP A 1 214 ? 10.533 -13.117 -1.931 1.00 65.44 214 ASP A CA 1
ATOM 1578 C C . ASP A 1 214 ? 10.973 -11.758 -2.498 1.00 65.44 214 ASP A C 1
ATOM 1580 O O . ASP A 1 214 ? 10.551 -11.337 -3.588 1.00 65.44 214 ASP A O 1
ATOM 1584 N N . ALA A 1 215 ? 11.823 -11.055 -1.751 1.00 77.31 215 ALA A N 1
ATOM 1585 C CA . ALA A 1 215 ? 12.496 -9.855 -2.219 1.00 77.31 215 ALA A CA 1
ATOM 1586 C C . ALA A 1 215 ? 13.622 -10.247 -3.184 1.00 77.31 215 ALA A C 1
ATOM 1588 O O . ALA A 1 215 ? 14.401 -11.146 -2.902 1.00 77.31 215 ALA A O 1
ATOM 1589 N N . ILE A 1 216 ? 13.712 -9.554 -4.316 1.00 81.00 216 ILE A N 1
ATOM 1590 C CA . ILE A 1 216 ? 14.766 -9.743 -5.311 1.00 81.00 216 ILE A CA 1
ATOM 1591 C C . ILE A 1 216 ? 15.906 -8.773 -4.992 1.00 81.00 216 ILE A C 1
ATOM 1593 O O . ILE A 1 216 ? 15.824 -7.578 -5.305 1.00 81.00 216 ILE A O 1
ATOM 1597 N N . ASP A 1 217 ? 16.975 -9.269 -4.371 1.00 84.25 217 ASP A N 1
ATOM 1598 C CA . ASP A 1 217 ? 18.190 -8.473 -4.189 1.00 84.25 217 ASP A CA 1
ATOM 1599 C C . ASP A 1 217 ? 18.918 -8.287 -5.534 1.00 84.25 217 ASP A C 1
ATOM 1601 O O . ASP A 1 217 ? 18.946 -9.182 -6.386 1.00 84.25 217 ASP A O 1
ATOM 1605 N N . LEU A 1 218 ? 19.540 -7.119 -5.727 1.00 83.06 218 LEU A N 1
ATOM 1606 C CA . LEU A 1 218 ? 20.385 -6.854 -6.895 1.00 83.06 218 LEU A CA 1
ATOM 1607 C C . LEU A 1 218 ? 21.527 -7.872 -7.018 1.00 83.06 218 LEU A C 1
ATOM 1609 O O . LEU A 1 218 ? 21.901 -8.226 -8.132 1.00 83.06 218 LEU A O 1
ATOM 1613 N N . ALA A 1 219 ? 22.105 -8.316 -5.900 1.00 78.69 219 ALA A N 1
ATOM 1614 C CA . ALA A 1 219 ? 23.195 -9.286 -5.890 1.00 78.69 219 ALA A CA 1
ATOM 1615 C C . ALA A 1 219 ? 22.708 -10.702 -6.228 1.00 78.69 219 ALA A C 1
ATOM 1617 O O . ALA A 1 219 ? 23.366 -11.413 -6.986 1.00 78.69 219 ALA A O 1
ATOM 1618 N N . GLU A 1 220 ? 21.546 -11.094 -5.706 1.00 72.56 220 GLU A N 1
ATOM 1619 C CA . GLU A 1 220 ? 20.969 -12.422 -5.927 1.00 72.56 220 GLU A CA 1
ATOM 1620 C C . GLU A 1 220 ? 20.576 -12.629 -7.395 1.00 72.56 220 GLU A C 1
ATOM 1622 O O . GLU A 1 220 ? 20.892 -13.659 -7.992 1.00 72.56 220 GLU A O 1
ATOM 1627 N N . ALA A 1 221 ? 19.953 -11.623 -8.013 1.00 65.38 221 ALA A N 1
ATOM 1628 C CA . ALA A 1 221 ? 19.479 -11.725 -9.388 1.00 65.38 221 ALA A CA 1
ATOM 1629 C C . ALA A 1 221 ? 20.605 -11.691 -10.438 1.00 65.38 221 ALA A C 1
ATOM 1631 O O . ALA A 1 221 ? 20.481 -12.330 -11.478 1.00 65.38 221 ALA A O 1
ATOM 1632 N N . VAL A 1 222 ? 21.727 -11.015 -10.163 1.00 72.12 222 VAL A N 1
ATOM 1633 C CA . VAL A 1 222 ? 22.915 -11.047 -11.043 1.00 72.12 222 VAL A CA 1
ATOM 1634 C C . VAL A 1 222 ? 23.656 -12.394 -10.949 1.00 72.12 222 VAL A C 1
ATOM 1636 O O . VAL A 1 222 ? 24.397 -12.754 -11.861 1.00 72.12 222 VAL A O 1
ATOM 1639 N N . GLY A 1 223 ? 23.452 -13.157 -9.868 1.00 54.09 223 GLY A N 1
ATOM 1640 C CA . GLY A 1 223 ? 24.139 -14.424 -9.605 1.00 54.09 223 GLY A CA 1
ATOM 1641 C C . GLY A 1 223 ? 23.484 -15.681 -10.188 1.00 54.09 223 GLY A C 1
ATOM 1642 O O . GLY A 1 223 ? 24.103 -16.743 -10.130 1.00 54.09 223 GLY A O 1
ATOM 1643 N N . ARG A 1 224 ? 22.262 -15.610 -10.741 1.00 51.00 224 ARG A N 1
ATOM 1644 C CA . ARG A 1 224 ? 21.603 -16.779 -11.350 1.00 51.00 224 ARG A CA 1
ATOM 1645 C C . ARG A 1 224 ? 22.150 -17.035 -12.762 1.00 51.00 224 ARG A C 1
ATOM 1647 O O . ARG A 1 224 ? 21.961 -16.190 -13.636 1.00 51.00 224 ARG A O 1
ATOM 1654 N N . PRO A 1 225 ? 22.797 -18.187 -13.031 1.00 41.38 225 PRO A N 1
ATOM 1655 C CA . PRO A 1 225 ? 23.129 -18.567 -14.395 1.00 41.38 225 PRO A CA 1
ATOM 1656 C C . PRO A 1 225 ? 21.828 -18.791 -15.166 1.00 41.38 225 PRO A C 1
ATOM 1658 O O . PRO A 1 225 ? 20.918 -19.457 -14.673 1.00 41.38 225 PRO A O 1
ATOM 1661 N N . VAL A 1 226 ? 21.749 -18.257 -16.382 1.00 41.50 226 VAL A N 1
ATOM 1662 C CA . VAL A 1 226 ? 20.692 -18.601 -17.334 1.00 41.50 226 VAL A CA 1
ATOM 1663 C C . VAL A 1 226 ? 20.821 -20.097 -17.621 1.00 41.50 226 VAL A C 1
ATOM 1665 O O . VAL A 1 226 ? 21.729 -20.509 -18.343 1.00 41.50 226 VAL A O 1
ATOM 1668 N N . GLU A 1 227 ? 19.951 -20.926 -17.040 1.00 39.56 227 GLU A N 1
ATOM 1669 C CA . GLU A 1 227 ? 19.782 -22.302 -17.504 1.00 39.56 227 GLU A CA 1
ATOM 1670 C C . GLU A 1 227 ? 19.217 -22.234 -18.922 1.00 39.56 227 GLU A C 1
ATOM 1672 O O . GLU A 1 227 ? 18.015 -22.093 -19.155 1.00 39.56 227 GLU A O 1
ATOM 1677 N N . VAL A 1 228 ? 20.124 -22.291 -19.895 1.00 38.44 228 VAL A N 1
ATOM 1678 C CA . VAL A 1 228 ? 19.779 -22.547 -21.284 1.00 38.44 228 VAL A CA 1
ATOM 1679 C C . VAL A 1 228 ? 19.146 -23.932 -21.301 1.00 38.44 228 VAL A C 1
ATOM 1681 O O . VAL A 1 228 ? 19.841 -24.938 -21.150 1.00 38.44 228 VAL A O 1
ATOM 1684 N N . ARG A 1 229 ? 17.820 -23.991 -21.466 1.00 36.50 229 ARG A N 1
ATOM 1685 C CA . ARG A 1 229 ? 17.145 -25.225 -21.869 1.00 36.50 229 ARG A CA 1
ATOM 1686 C C . ARG A 1 229 ? 17.757 -25.618 -23.206 1.00 36.50 229 ARG A C 1
ATOM 1688 O O . ARG A 1 229 ? 17.489 -24.992 -24.227 1.00 36.50 229 ARG A O 1
ATOM 1695 N N . SER A 1 230 ? 18.651 -26.597 -23.165 1.00 36.06 230 SER A N 1
ATOM 1696 C CA . SER A 1 230 ? 19.104 -27.290 -24.355 1.00 36.06 230 SER A CA 1
ATOM 1697 C C . SER A 1 230 ? 17.890 -28.025 -24.903 1.00 36.06 230 SER A C 1
ATOM 1699 O O . SER A 1 230 ? 17.405 -28.985 -24.306 1.00 36.06 230 SER A O 1
ATOM 1701 N N . ASP A 1 231 ? 17.362 -27.532 -26.019 1.00 36.97 231 ASP A N 1
ATOM 1702 C CA . ASP A 1 231 ? 16.528 -28.343 -26.894 1.00 36.97 231 ASP A CA 1
ATOM 1703 C C . ASP A 1 231 ? 17.430 -29.432 -27.484 1.00 36.97 231 ASP A C 1
ATOM 1705 O O . ASP A 1 231 ? 18.018 -29.290 -28.555 1.00 36.97 231 ASP A O 1
ATOM 1709 N N . ASP A 1 232 ? 17.581 -30.519 -26.731 1.00 44.91 232 ASP A N 1
ATOM 1710 C CA . ASP A 1 232 ? 18.118 -31.769 -27.241 1.00 44.91 232 ASP A CA 1
ATOM 1711 C C . ASP A 1 232 ? 17.004 -32.496 -28.001 1.00 44.91 232 ASP A C 1
ATOM 1713 O O . ASP A 1 232 ? 16.265 -33.314 -27.454 1.00 44.91 232 ASP A O 1
ATOM 1717 N N . GLN A 1 233 ? 16.847 -32.137 -29.276 1.00 46.06 233 GLN A N 1
ATOM 1718 C CA . GLN A 1 233 ? 16.308 -33.029 -30.301 1.00 46.06 233 GLN A CA 1
ATOM 1719 C C . GLN A 1 233 ? 17.084 -32.829 -31.604 1.00 46.06 233 GLN A C 1
ATOM 1721 O O . GLN A 1 233 ? 16.652 -32.140 -32.525 1.00 46.06 233 GLN A O 1
ATOM 1726 N N . GLY A 1 234 ? 18.250 -33.466 -31.681 1.00 34.97 234 GLY A N 1
ATOM 1727 C CA . GLY A 1 234 ? 19.023 -33.611 -32.910 1.00 34.97 234 GLY A CA 1
ATOM 1728 C C . GLY A 1 234 ? 19.539 -35.034 -33.026 1.00 34.97 234 GLY A C 1
ATOM 1729 O O . GLY A 1 234 ? 20.675 -35.314 -32.665 1.00 34.97 234 GLY A O 1
ATOM 1730 N N . GLY A 1 235 ? 18.666 -35.930 -33.484 1.00 33.78 235 GLY A N 1
ATOM 1731 C CA . GLY A 1 235 ? 18.936 -37.350 -33.648 1.00 33.78 235 GLY A CA 1
ATOM 1732 C C . GLY A 1 235 ? 20.201 -37.663 -34.452 1.00 33.78 235 GLY A C 1
ATOM 1733 O O . GLY A 1 235 ? 20.413 -37.181 -35.558 1.00 33.78 235 GLY A O 1
ATOM 1734 N N . ASP A 1 236 ? 20.986 -38.522 -33.822 1.00 38.94 236 ASP A N 1
ATOM 1735 C CA . ASP A 1 236 ? 21.933 -39.521 -34.298 1.00 38.94 236 ASP A CA 1
ATOM 1736 C C . ASP A 1 236 ? 21.889 -39.950 -35.792 1.00 38.94 236 ASP A C 1
ATOM 1738 O O . ASP A 1 236 ? 20.817 -40.075 -36.393 1.00 38.94 236 ASP A O 1
ATOM 1742 N N . ARG A 1 237 ? 23.072 -40.402 -36.265 1.00 37.38 237 ARG A N 1
ATOM 1743 C CA . ARG A 1 237 ? 23.424 -41.155 -37.507 1.00 37.38 237 ARG A CA 1
ATOM 1744 C C . ARG A 1 237 ? 23.847 -40.293 -38.719 1.00 37.38 237 ARG A C 1
ATOM 1746 O O . ARG A 1 237 ? 23.121 -39.406 -39.131 1.00 37.38 237 ARG A O 1
ATOM 1753 N N . HIS A 1 238 ? 24.974 -40.509 -39.410 1.00 35.16 238 HIS A N 1
ATOM 1754 C CA . HIS A 1 238 ? 25.721 -41.739 -39.700 1.00 35.16 238 HIS A CA 1
ATOM 1755 C C . HIS A 1 238 ? 27.190 -41.438 -40.077 1.00 35.16 238 HIS A C 1
ATOM 1757 O O . HIS A 1 238 ? 27.481 -40.426 -40.708 1.00 35.16 238 HIS A O 1
ATOM 1763 N N . ALA A 1 239 ? 28.080 -42.375 -39.739 1.00 38.12 239 ALA A N 1
ATOM 1764 C CA . ALA A 1 239 ? 29.478 -42.448 -40.159 1.00 38.12 239 ALA A CA 1
ATOM 1765 C C . ALA A 1 239 ? 29.658 -42.817 -41.646 1.00 38.12 239 ALA A C 1
ATOM 1767 O O . ALA A 1 239 ? 28.966 -43.717 -42.129 1.00 38.12 239 ALA A O 1
ATOM 1768 N N . ALA A 1 240 ? 30.645 -42.193 -42.299 1.00 37.62 240 ALA A N 1
ATOM 1769 C CA . ALA A 1 240 ? 31.633 -42.785 -43.214 1.00 37.62 240 ALA A CA 1
ATOM 1770 C C . ALA A 1 240 ? 32.733 -41.750 -43.498 1.00 37.62 240 ALA A C 1
ATOM 1772 O O . ALA A 1 240 ? 32.371 -40.592 -43.806 1.00 37.62 240 ALA A O 1
#